Protein AF-A0A0B2VM43-F1 (afdb_monomer_lite)

Sequence (219 aa):
MRMKPLREIGAQQSLDEECAPQRSSELNKYLYVLKRLIDSGDGMSAIRIILASSDAQWLAQYQYILNWCYCQLRFICDPKDRRRLFNDIKEKYRQMFEQLLNVREEDKLQSYLHWSQICYQYAEFVDDESLAWCVEIITNAKQAISASSSNSSTLSKRKESTVETNSKHSEALPFETRKVDNHWKRYIESVDLIRGNVEKTENVRASFQNGGYSEKIVM

Secondary structure (DSSP, 8-state):
--------------S--SSHHHHHHHHHHHHHHHHHHHHH--GGGGGG-------HHHHHHHHHHHHHHHHHHHHTS-TTTHHHHHHHHHHHHHHHHHHTTTS-HHHHHHHHHHHHHHHHHTTTT--HHHHHHHHHHHHHHHHHHHHHHHHTTT-------------------THHHHHHHHHHHHHHHHHHHHHHHHHHHHHHHHHHHHS--------

Foldseek 3Di:
DDDDDDDDDDDPDDPDPDPPPVVVVVVVVVVVVVVVCVVVVQLLCLLVDDPPDLPLVVLVVSLVSLLVSLVCLVPPDDPVCSLVSLVSSVVVLVVNVVSCVPPDLLSCLVSLLSLLQSCLVPLVNDDPVSLVVLVVSLVSLVVVVVVVVVVVPPPDDDDDDDDDDDDDDDPPDCPVVVVVVVSVVVSVVSSVSSVVSSVSSVVVVVCCVVDDDDPPPPD

Structure (mmCIF, N/CA/C/O backbone):
data_AF-A0A0B2VM43-F1
#
_entry.id   AF-A0A0B2VM43-F1
#
loop_
_atom_site.group_PDB
_atom_site.id
_atom_site.type_symbol
_atom_site.label_atom_id
_atom_site.label_alt_id
_atom_site.label_comp_id
_atom_site.label_asym_id
_atom_site.label_entity_id
_atom_site.label_seq_id
_atom_site.pdbx_PDB_ins_code
_atom_site.Cartn_x
_atom_site.Cartn_y
_atom_site.Cartn_z
_atom_site.occupancy
_atom_site.B_iso_or_equiv
_atom_site.auth_seq_id
_atom_site.auth_comp_id
_atom_site.auth_asym_id
_atom_site.auth_atom_id
_atom_site.pdbx_PDB_model_num
ATOM 1 N N . MET A 1 1 ? 40.923 38.706 61.298 1.00 41.22 1 MET A N 1
ATOM 2 C CA . MET A 1 1 ? 40.054 37.632 60.765 1.00 41.22 1 MET A CA 1
ATOM 3 C C . MET A 1 1 ? 38.682 38.228 60.467 1.00 41.22 1 MET A C 1
ATOM 5 O O . MET A 1 1 ? 38.078 38.801 61.363 1.00 41.22 1 MET A O 1
ATOM 9 N N . ARG A 1 2 ? 38.272 38.216 59.192 1.00 30.80 2 ARG A N 1
ATOM 10 C CA . ARG A 1 2 ? 37.060 38.851 58.638 1.00 30.80 2 ARG A CA 1
ATOM 11 C C . ARG A 1 2 ? 35.852 37.895 58.685 1.00 30.80 2 ARG A C 1
ATOM 13 O O . ARG A 1 2 ? 35.998 36.746 58.307 1.00 30.80 2 ARG A O 1
ATOM 20 N N . MET A 1 3 ? 34.708 38.471 59.070 1.00 25.95 3 MET A N 1
ATOM 21 C CA . MET A 1 3 ? 33.309 38.301 58.609 1.00 25.95 3 MET A CA 1
ATOM 22 C C . MET A 1 3 ? 32.584 36.926 58.567 1.00 25.95 3 MET A C 1
ATOM 24 O O . MET A 1 3 ? 33.019 35.970 57.945 1.00 25.95 3 MET A O 1
ATOM 28 N N . LYS A 1 4 ? 31.384 36.939 59.182 1.00 35.19 4 LYS A N 1
ATOM 29 C CA . LYS A 1 4 ? 30.154 36.113 58.996 1.00 35.19 4 LYS A CA 1
ATOM 30 C C . LYS A 1 4 ? 29.470 36.401 57.617 1.00 35.19 4 LYS A C 1
ATOM 32 O O . LYS A 1 4 ? 29.940 37.344 56.983 1.00 35.19 4 LYS A O 1
ATOM 37 N N . PRO A 1 5 ? 28.265 35.875 57.233 1.00 48.06 5 PRO A N 1
ATOM 38 C CA . PRO A 1 5 ? 27.510 34.613 57.498 1.00 48.06 5 PRO A CA 1
ATOM 39 C C . PRO A 1 5 ? 26.797 33.979 56.242 1.00 48.06 5 PRO A C 1
ATOM 41 O O . PRO A 1 5 ? 26.830 34.543 55.159 1.00 48.06 5 PRO A O 1
ATOM 44 N N . LEU A 1 6 ? 26.096 32.841 56.453 1.00 41.72 6 LEU A N 1
ATOM 45 C CA . LEU A 1 6 ? 24.852 32.306 55.818 1.00 41.72 6 LEU A CA 1
ATOM 46 C C . LEU A 1 6 ? 24.553 32.544 54.318 1.00 41.72 6 LEU A C 1
ATOM 48 O O . LEU A 1 6 ? 24.230 33.666 53.948 1.00 41.72 6 LEU A O 1
ATOM 52 N N . ARG A 1 7 ? 24.474 31.442 53.544 1.00 33.22 7 ARG A N 1
ATOM 53 C CA . ARG A 1 7 ? 23.629 31.113 52.355 1.00 33.22 7 ARG A CA 1
ATOM 54 C C . ARG A 1 7 ? 24.065 29.700 51.878 1.00 33.22 7 ARG A C 1
ATOM 56 O O . ARG A 1 7 ? 25.200 29.339 52.145 1.00 33.22 7 ARG A O 1
ATOM 63 N N . GLU A 1 8 ? 23.302 28.791 51.273 1.00 33.81 8 GLU A N 1
ATOM 64 C CA . GLU A 1 8 ? 22.078 28.820 50.470 1.00 33.81 8 GLU A CA 1
ATOM 65 C C . GLU A 1 8 ? 21.531 27.367 50.371 1.00 33.81 8 GLU A C 1
ATOM 67 O O . GLU A 1 8 ? 22.298 26.423 50.223 1.00 33.81 8 GLU A O 1
ATOM 72 N N . ILE A 1 9 ? 20.207 27.221 50.497 1.00 33.88 9 ILE A N 1
ATOM 73 C CA . ILE A 1 9 ? 19.293 26.442 49.636 1.00 33.88 9 ILE A CA 1
ATOM 74 C C . ILE A 1 9 ? 19.735 25.025 49.210 1.00 33.88 9 ILE A C 1
ATOM 76 O O . ILE A 1 9 ? 20.553 24.835 48.316 1.00 33.88 9 ILE A O 1
ATOM 80 N N . GLY A 1 10 ? 19.061 24.020 49.779 1.00 30.66 10 GLY A N 1
ATOM 81 C CA . GLY A 1 10 ? 19.065 22.651 49.271 1.00 30.66 10 GLY A CA 1
ATOM 82 C C . GLY A 1 10 ? 18.451 22.581 47.873 1.00 30.66 10 GLY A C 1
ATOM 83 O O . GLY A 1 10 ? 17.287 22.925 47.675 1.00 30.66 10 GLY A O 1
ATOM 84 N N . ALA A 1 11 ? 19.247 22.128 46.909 1.00 32.84 11 ALA A N 1
ATOM 85 C CA . ALA A 1 11 ? 18.793 21.798 45.572 1.00 32.84 11 ALA A CA 1
ATOM 86 C C . ALA A 1 11 ? 18.140 20.407 45.589 1.00 32.84 11 ALA A C 1
ATOM 88 O O . ALA A 1 11 ? 18.821 19.384 45.621 1.00 32.84 11 ALA A O 1
ATOM 89 N N . GLN A 1 12 ? 16.809 20.370 45.551 1.00 36.84 12 GLN A N 1
ATOM 90 C CA . GLN A 1 12 ? 16.089 19.262 44.928 1.00 36.84 12 GLN A CA 1
ATOM 91 C C . GLN A 1 12 ? 16.316 19.385 43.419 1.00 36.84 12 GLN A C 1
ATOM 93 O O . GLN A 1 12 ? 15.642 20.162 42.749 1.00 36.84 12 GLN A O 1
ATOM 98 N N . GLN A 1 13 ? 17.316 18.673 42.898 1.00 33.41 13 GLN A N 1
ATOM 99 C CA . GLN A 1 13 ? 17.455 18.481 41.459 1.00 33.41 13 GLN A CA 1
ATOM 100 C C . GLN A 1 13 ? 16.493 17.379 41.015 1.00 33.41 13 GLN A C 1
ATOM 102 O O . GLN A 1 13 ? 16.527 16.247 41.497 1.00 33.41 13 GLN A O 1
ATOM 107 N N . SER A 1 14 ? 15.597 17.794 40.129 1.00 32.22 14 SER A N 1
ATOM 108 C CA . SER A 1 14 ? 14.611 17.018 39.398 1.00 32.22 14 SER A CA 1
ATOM 109 C C . SER A 1 14 ? 15.253 15.865 38.628 1.00 32.22 14 SER A C 1
ATOM 111 O O . SER A 1 14 ? 16.152 16.070 37.814 1.00 32.22 14 SER A O 1
ATOM 113 N N . LEU A 1 15 ? 14.732 14.663 38.849 1.00 36.72 15 LEU A N 1
ATOM 114 C CA . LEU A 1 15 ? 14.887 13.512 37.969 1.00 36.72 15 LEU A CA 1
ATOM 115 C C . LEU A 1 15 ? 14.017 13.735 36.725 1.00 36.72 15 LEU A C 1
ATOM 117 O O . LEU A 1 15 ? 12.890 13.273 36.725 1.00 36.72 15 LEU A O 1
ATOM 121 N N . ASP A 1 16 ? 14.492 14.477 35.722 1.00 37.62 16 ASP A N 1
ATOM 122 C CA . ASP A 1 16 ? 13.791 14.626 34.430 1.00 37.62 16 ASP A CA 1
ATOM 123 C C . ASP A 1 16 ? 14.737 15.134 33.318 1.00 37.62 16 ASP A C 1
ATOM 125 O O . ASP A 1 16 ? 14.436 16.100 32.621 1.00 37.62 16 ASP A O 1
ATOM 129 N N . GLU A 1 17 ? 15.920 14.531 33.127 1.00 40.44 17 GLU A N 1
ATOM 130 C CA . GLU A 1 17 ? 16.837 15.031 32.080 1.00 40.44 17 GLU A CA 1
ATOM 131 C C . GLU A 1 17 ? 17.706 13.983 31.360 1.00 40.44 17 GLU A C 1
ATOM 133 O O . GLU A 1 17 ? 18.815 14.286 30.934 1.00 40.44 17 GLU A O 1
ATOM 138 N N . GLU A 1 18 ? 17.209 12.758 31.142 1.00 36.53 18 GLU A N 1
ATOM 139 C CA . GLU A 1 18 ? 18.001 11.721 30.440 1.00 36.53 18 GLU A CA 1
ATOM 140 C C . GLU A 1 18 ? 17.374 11.131 29.158 1.00 36.53 18 GLU A C 1
ATOM 142 O O . GLU A 1 18 ? 17.954 10.243 28.544 1.00 36.53 18 GLU A O 1
ATOM 147 N N . CYS A 1 19 ? 16.235 11.645 28.668 1.00 37.28 19 CYS A N 1
ATOM 148 C CA . CYS A 1 19 ? 15.552 11.084 27.478 1.00 37.28 19 CYS A CA 1
ATOM 149 C C . CYS A 1 19 ? 15.678 11.938 26.187 1.00 37.28 19 CYS A C 1
ATOM 151 O O . CYS A 1 19 ? 15.317 11.506 25.092 1.00 37.28 19 CYS A O 1
ATOM 153 N N . ALA A 1 20 ? 16.204 13.164 26.277 1.00 38.25 20 ALA A N 1
ATOM 154 C CA . ALA A 1 20 ? 16.229 14.128 25.166 1.00 38.25 20 ALA A CA 1
ATOM 155 C C . ALA A 1 20 ? 17.434 14.057 24.184 1.00 38.25 20 ALA A C 1
ATOM 157 O O . ALA A 1 20 ? 17.222 14.299 22.989 1.00 38.25 20 ALA A O 1
ATOM 158 N N . PRO A 1 21 ? 18.683 13.729 24.589 1.00 36.28 21 PRO A N 1
ATOM 159 C CA . PRO A 1 21 ? 19.838 13.905 23.700 1.00 36.28 21 PRO A CA 1
ATOM 160 C C . PRO A 1 21 ? 19.891 12.909 22.527 1.00 36.28 21 PRO A C 1
ATOM 162 O O . PRO A 1 21 ? 20.330 13.260 21.430 1.00 36.28 21 PRO A O 1
ATOM 165 N N . GLN A 1 22 ? 19.405 11.677 22.715 1.00 46.28 22 GLN A N 1
ATOM 166 C CA . GLN A 1 22 ? 19.443 10.635 21.677 1.00 46.28 22 GLN A CA 1
ATOM 167 C C . GLN A 1 22 ? 18.423 10.861 20.554 1.00 46.28 22 GLN A C 1
ATOM 169 O O . GLN A 1 22 ? 18.763 10.671 19.386 1.00 46.28 22 GLN A O 1
ATOM 174 N N . ARG A 1 23 ? 17.214 11.353 20.867 1.00 46.03 23 ARG A N 1
ATOM 175 C CA . ARG A 1 23 ? 16.193 11.673 19.849 1.00 46.03 23 ARG A CA 1
ATOM 176 C C . ARG A 1 23 ? 16.662 12.751 18.872 1.00 46.03 23 ARG A C 1
ATOM 178 O O . ARG A 1 23 ? 16.450 12.611 17.673 1.00 46.03 23 ARG A O 1
ATOM 185 N N . SER A 1 24 ? 17.333 13.791 19.370 1.00 54.47 24 SER A N 1
ATOM 186 C CA . SER A 1 24 ? 17.865 14.882 18.538 1.00 54.47 24 SER A CA 1
ATOM 187 C C . SER A 1 24 ? 18.960 14.396 17.576 1.00 54.47 24 SER A C 1
ATOM 189 O O . SER A 1 24 ? 18.973 14.754 16.399 1.00 54.47 24 SER A O 1
ATOM 191 N N . SER A 1 25 ? 19.848 13.514 18.047 1.00 61.84 25 SER A N 1
ATOM 192 C CA . SER A 1 25 ? 20.924 12.931 17.234 1.00 61.84 25 SER A CA 1
ATOM 193 C C . SER A 1 25 ? 20.394 12.068 16.083 1.00 61.84 25 SER A C 1
ATOM 195 O O . SER A 1 25 ? 20.832 12.215 14.941 1.00 61.84 25 SER A O 1
ATOM 197 N N . GLU A 1 26 ? 19.410 11.211 16.356 1.00 57.50 26 GLU A N 1
ATOM 198 C CA . GLU A 1 26 ? 18.806 10.338 15.346 1.00 57.50 26 GLU A CA 1
ATOM 199 C C . GLU A 1 26 ? 18.000 11.134 14.310 1.00 57.50 26 GLU A C 1
ATOM 201 O O . GLU A 1 26 ? 18.194 10.953 13.107 1.00 57.50 26 GLU A O 1
ATOM 206 N N . LEU A 1 27 ? 17.193 12.109 14.749 1.00 58.00 27 LEU A N 1
ATOM 207 C CA . LEU A 1 27 ? 16.440 12.990 13.849 1.00 58.00 27 LEU A CA 1
ATOM 208 C C . LEU A 1 27 ? 17.360 13.728 12.858 1.00 58.00 27 LEU A C 1
ATOM 210 O O . LEU A 1 27 ? 17.052 13.829 11.671 1.00 58.00 27 LEU A O 1
ATOM 214 N N . ASN A 1 28 ? 18.524 14.188 13.327 1.00 65.12 28 ASN A N 1
ATOM 215 C CA . ASN A 1 28 ? 19.514 14.871 12.492 1.00 65.12 28 ASN A CA 1
ATOM 216 C C . ASN A 1 28 ? 20.142 13.949 11.433 1.00 65.12 28 ASN A C 1
ATOM 218 O O . ASN A 1 28 ? 20.387 14.392 10.308 1.00 65.12 28 ASN A O 1
ATOM 222 N N . LYS A 1 29 ? 20.355 12.663 11.745 1.00 64.06 29 LYS A N 1
ATOM 223 C CA . LYS A 1 29 ? 20.823 11.671 10.759 1.00 64.06 29 LYS A CA 1
ATOM 224 C C . LYS A 1 29 ? 19.779 11.447 9.666 1.00 64.06 29 LYS A C 1
ATOM 226 O O . LYS A 1 29 ? 20.126 11.415 8.485 1.00 64.06 29 LYS A O 1
ATOM 231 N N . TYR A 1 30 ? 18.505 11.355 10.040 1.00 66.81 30 TYR A N 1
ATOM 232 C CA . TYR A 1 30 ? 17.409 11.157 9.089 1.00 66.81 30 TYR A CA 1
ATOM 233 C C . TYR A 1 30 ? 17.203 12.365 8.173 1.00 66.81 30 TYR A C 1
ATOM 235 O O . TYR A 1 30 ? 17.086 12.205 6.957 1.00 66.81 30 TYR A O 1
ATOM 243 N N . LEU A 1 31 ? 17.249 13.579 8.729 1.00 65.69 31 LEU A N 1
ATOM 244 C CA . LEU A 1 31 ? 17.175 14.822 7.957 1.00 65.69 31 LEU A CA 1
ATOM 245 C C . LEU A 1 31 ? 18.348 14.969 6.978 1.00 65.69 31 LEU A C 1
ATOM 247 O O . LEU A 1 31 ? 18.161 15.456 5.864 1.00 65.69 31 LEU A O 1
ATOM 251 N N . TYR A 1 32 ? 19.543 14.507 7.352 1.00 67.88 32 TYR A N 1
ATOM 252 C CA . TYR A 1 32 ? 20.701 14.491 6.459 1.00 67.88 32 TYR A CA 1
ATOM 253 C C . TYR A 1 32 ? 20.512 13.539 5.268 1.00 67.88 32 TYR A C 1
ATOM 255 O O . TYR A 1 32 ? 20.795 13.912 4.127 1.00 67.88 32 TYR A O 1
ATOM 263 N N . VAL A 1 33 ? 19.998 12.328 5.510 1.00 66.62 33 VAL A N 1
ATOM 264 C CA . VAL A 1 33 ? 19.702 11.351 4.447 1.00 66.62 33 VAL A CA 1
ATOM 265 C C . VAL A 1 33 ? 18.611 11.876 3.511 1.00 66.62 33 VAL A C 1
ATOM 267 O O . VAL A 1 33 ? 18.777 11.831 2.293 1.00 66.62 33 VAL A O 1
ATOM 270 N N . LEU A 1 34 ? 17.537 12.437 4.071 1.00 66.06 34 LEU A N 1
ATOM 271 C CA . LEU A 1 34 ? 16.458 13.085 3.321 1.00 66.06 34 LEU A CA 1
ATOM 272 C C . LEU A 1 34 ? 16.974 14.215 2.431 1.00 66.06 34 LEU A C 1
ATOM 274 O O . LEU A 1 34 ? 16.679 14.245 1.239 1.00 66.06 34 LEU A O 1
ATOM 278 N N . LYS A 1 35 ? 17.794 15.110 2.991 1.00 69.69 35 LYS A N 1
ATOM 279 C CA . LYS A 1 35 ? 18.403 16.209 2.239 1.00 69.69 35 LYS A CA 1
ATOM 280 C C . LYS A 1 35 ? 19.242 15.688 1.073 1.00 69.69 35 LYS A C 1
ATOM 282 O O . LYS A 1 35 ? 19.083 16.165 -0.041 1.00 69.69 35 LYS A O 1
ATOM 287 N N . ARG A 1 36 ? 20.065 14.656 1.292 1.00 68.00 36 ARG A N 1
ATOM 288 C CA . ARG A 1 36 ? 20.869 14.050 0.217 1.00 68.00 36 ARG A CA 1
ATOM 289 C C . ARG A 1 36 ? 20.037 13.408 -0.893 1.00 68.00 36 ARG A C 1
ATOM 291 O O . ARG A 1 36 ? 20.478 13.450 -2.036 1.00 68.00 36 ARG A O 1
ATOM 298 N N . LEU A 1 37 ? 18.894 12.806 -0.568 1.00 68.06 37 LEU A N 1
ATOM 299 C CA . LEU A 1 37 ? 17.980 12.237 -1.565 1.00 68.06 37 LEU A CA 1
ATOM 300 C C . LEU A 1 37 ? 17.273 13.315 -2.387 1.00 68.06 37 LEU A C 1
ATOM 302 O O . LEU A 1 37 ? 17.085 13.157 -3.589 1.00 68.06 37 LEU A O 1
ATOM 306 N N . ILE A 1 38 ? 16.893 14.416 -1.739 1.00 66.44 38 ILE A N 1
ATOM 307 C CA . ILE A 1 38 ? 16.308 15.572 -2.421 1.00 66.44 38 ILE A CA 1
ATOM 308 C C . ILE A 1 38 ? 17.345 16.212 -3.346 1.00 66.44 38 ILE A C 1
ATOM 310 O O . ILE A 1 38 ? 17.055 16.451 -4.516 1.00 66.44 38 ILE A O 1
ATOM 314 N N . ASP A 1 39 ? 18.564 16.410 -2.848 1.00 68.88 39 ASP A N 1
ATOM 315 C CA . ASP A 1 39 ? 19.655 17.027 -3.603 1.00 68.88 39 ASP A CA 1
ATOM 316 C C . ASP A 1 39 ? 20.133 16.146 -4.774 1.00 68.88 39 ASP A C 1
ATOM 318 O O . ASP A 1 39 ? 20.622 16.672 -5.773 1.00 68.88 39 ASP A O 1
ATOM 322 N N . SER A 1 40 ? 20.002 14.814 -4.686 1.00 68.50 40 SER A N 1
ATOM 323 C CA . SER A 1 40 ? 20.398 13.910 -5.776 1.00 68.50 40 SER A CA 1
ATOM 324 C C . SER A 1 40 ? 19.376 13.831 -6.910 1.00 68.50 40 SER A C 1
ATOM 326 O O . SER A 1 40 ? 19.741 13.406 -8.005 1.00 68.50 40 SER A O 1
ATOM 328 N N . GLY A 1 41 ? 18.106 14.173 -6.662 1.00 64.00 41 GLY A N 1
ATOM 329 C CA . GLY A 1 41 ? 17.006 13.987 -7.618 1.00 64.00 41 GLY A CA 1
ATOM 330 C C . GLY A 1 41 ? 16.698 12.519 -7.958 1.00 64.00 41 GLY A C 1
ATOM 331 O O . GLY A 1 41 ? 15.786 12.249 -8.735 1.00 64.00 41 GLY A O 1
ATOM 332 N N . ASP A 1 42 ? 17.431 11.569 -7.371 1.00 69.19 42 ASP A N 1
ATOM 333 C CA . ASP A 1 42 ? 17.243 10.133 -7.549 1.00 69.19 42 ASP A CA 1
ATOM 334 C C . ASP A 1 42 ? 16.449 9.567 -6.371 1.00 69.19 42 ASP A C 1
ATOM 336 O O . ASP A 1 42 ? 17.006 9.090 -5.375 1.00 69.19 42 ASP A O 1
ATOM 340 N N . GLY A 1 43 ? 15.122 9.594 -6.506 1.00 64.81 43 GLY A N 1
ATOM 341 C CA . GLY A 1 43 ? 14.221 8.994 -5.526 1.00 64.81 43 GLY A CA 1
ATOM 342 C C . GLY A 1 43 ? 14.477 7.496 -5.321 1.00 64.81 43 GLY A C 1
ATOM 343 O O . GLY A 1 43 ? 14.197 6.975 -4.244 1.00 64.81 43 GLY A O 1
ATOM 344 N N . MET A 1 44 ? 15.068 6.790 -6.292 1.00 71.69 44 MET A N 1
ATOM 345 C CA . MET A 1 44 ? 15.276 5.339 -6.205 1.00 71.69 44 MET A CA 1
ATOM 346 C C . MET A 1 44 ? 16.348 4.952 -5.189 1.00 71.69 44 MET A C 1
ATOM 348 O O . MET A 1 44 ? 16.285 3.872 -4.596 1.00 71.69 44 MET A O 1
ATOM 352 N N . SER A 1 45 ? 17.290 5.853 -4.910 1.00 71.38 45 SER A N 1
ATOM 353 C CA . SER A 1 45 ? 18.271 5.676 -3.840 1.00 71.38 45 SER A CA 1
ATOM 354 C C . SER A 1 45 ? 17.624 5.523 -2.458 1.00 71.38 45 SER A C 1
ATOM 356 O O . SER A 1 45 ? 18.223 4.911 -1.571 1.00 71.38 45 SER A O 1
ATOM 358 N N . ALA A 1 46 ? 16.388 5.992 -2.261 1.00 68.50 46 ALA A N 1
ATOM 359 C CA . ALA A 1 46 ? 15.725 5.902 -0.965 1.00 68.50 46 ALA A CA 1
ATOM 360 C C . ALA A 1 46 ? 15.276 4.479 -0.588 1.00 68.50 46 ALA A C 1
ATOM 362 O O . ALA A 1 46 ? 15.191 4.152 0.596 1.00 68.50 46 ALA A O 1
ATOM 363 N N . ILE A 1 47 ? 15.102 3.592 -1.573 1.00 71.19 47 ILE A N 1
ATOM 364 C CA . ILE A 1 47 ? 14.885 2.155 -1.340 1.00 71.19 47 ILE A CA 1
ATOM 365 C C . ILE A 1 47 ? 16.086 1.534 -0.605 1.00 71.19 47 ILE A C 1
ATOM 367 O O . ILE A 1 47 ? 15.945 0.561 0.131 1.00 71.19 47 ILE A O 1
ATOM 371 N N . ARG A 1 48 ? 17.289 2.106 -0.731 1.00 73.75 48 ARG A N 1
ATOM 372 C CA . ARG A 1 48 ? 18.485 1.596 -0.040 1.00 73.75 48 ARG A CA 1
ATOM 373 C C . ARG A 1 48 ? 18.551 2.001 1.433 1.00 73.75 48 ARG A C 1
ATOM 375 O O . ARG A 1 48 ? 19.405 1.487 2.151 1.00 73.75 48 ARG A O 1
ATOM 382 N N . ILE A 1 49 ? 17.671 2.890 1.901 1.00 74.12 49 ILE A N 1
ATOM 383 C CA . ILE A 1 49 ? 17.617 3.274 3.315 1.00 74.12 49 ILE A CA 1
ATOM 384 C C . ILE A 1 49 ? 17.215 2.062 4.155 1.00 74.12 49 ILE A C 1
ATOM 386 O O . ILE A 1 49 ? 16.245 1.359 3.862 1.00 74.12 49 ILE A O 1
ATOM 390 N N . ILE A 1 50 ? 17.976 1.825 5.218 1.00 72.88 50 ILE A N 1
ATOM 391 C CA . ILE A 1 50 ? 17.686 0.796 6.213 1.00 72.88 50 ILE A CA 1
ATOM 392 C C . ILE A 1 50 ? 16.622 1.340 7.171 1.00 72.88 50 ILE A C 1
ATOM 394 O O . ILE A 1 50 ? 16.765 2.443 7.698 1.00 72.88 50 ILE A O 1
ATOM 398 N N . LEU A 1 51 ? 15.569 0.555 7.409 1.00 73.94 51 LEU A N 1
ATOM 399 C CA . LEU A 1 51 ? 14.577 0.810 8.454 1.00 73.94 51 LEU A CA 1
ATOM 400 C C . LEU A 1 51 ? 15.237 0.589 9.825 1.00 73.94 51 LEU A C 1
ATOM 402 O O . LEU A 1 51 ? 15.223 -0.510 10.368 1.00 73.94 51 LEU A O 1
ATOM 406 N N . ALA A 1 52 ? 15.887 1.631 10.344 1.00 69.69 52 ALA A N 1
ATOM 407 C CA . ALA A 1 52 ? 16.740 1.553 11.533 1.00 69.69 52 ALA A CA 1
ATOM 408 C C . ALA A 1 52 ? 16.003 1.789 12.864 1.00 69.69 52 ALA A C 1
ATOM 410 O O . ALA A 1 52 ? 16.579 1.574 13.926 1.00 69.69 52 ALA A O 1
ATOM 411 N N . SER A 1 53 ? 14.752 2.251 12.819 1.00 73.81 53 SER A N 1
ATOM 412 C CA . SER A 1 53 ? 13.988 2.652 14.000 1.00 73.81 53 SER A CA 1
ATOM 413 C C . SER A 1 53 ? 12.513 2.315 13.831 1.00 73.81 53 SER A C 1
ATOM 415 O O . SER A 1 53 ? 11.982 2.468 12.735 1.00 73.81 53 SER A O 1
ATOM 417 N N . SER A 1 54 ? 11.869 1.916 14.929 1.00 73.00 54 SER A N 1
ATOM 418 C CA . SER A 1 54 ? 10.418 1.727 15.052 1.00 73.00 54 SER A CA 1
ATOM 419 C C . SER A 1 54 ? 9.688 2.972 15.564 1.00 73.00 54 SER A C 1
ATOM 421 O O . SER A 1 54 ? 8.499 2.918 15.874 1.00 73.00 54 SER A O 1
ATOM 423 N N . ASP A 1 55 ? 10.390 4.103 15.675 1.00 80.06 55 ASP A N 1
ATOM 424 C CA . ASP A 1 55 ? 9.784 5.376 16.051 1.00 80.06 55 ASP A CA 1
ATOM 425 C C . ASP A 1 55 ? 8.678 5.773 15.057 1.00 80.06 55 ASP A C 1
ATOM 427 O O . ASP A 1 55 ? 8.886 5.814 13.844 1.00 80.06 55 ASP A O 1
ATOM 431 N N . ALA A 1 56 ? 7.489 6.084 15.576 1.00 72.56 56 ALA A N 1
ATOM 432 C CA . ALA A 1 56 ? 6.307 6.339 14.754 1.00 72.56 56 ALA A CA 1
ATOM 433 C C . ALA A 1 56 ? 6.470 7.559 13.832 1.00 72.56 56 ALA A C 1
ATOM 435 O O . ALA A 1 56 ? 5.970 7.556 12.705 1.00 72.56 56 ALA A O 1
ATOM 436 N N . GLN A 1 57 ? 7.188 8.596 14.281 1.00 73.62 57 GLN A N 1
ATOM 437 C CA . GLN A 1 57 ? 7.451 9.771 13.455 1.00 73.62 57 GLN A CA 1
ATOM 438 C C . GLN A 1 57 ? 8.411 9.413 12.320 1.00 73.62 57 GLN A C 1
ATOM 440 O O . GLN A 1 57 ? 8.175 9.815 11.179 1.00 73.62 57 GLN A O 1
ATOM 445 N N . TRP A 1 58 ? 9.450 8.624 12.601 1.00 76.00 58 TRP A N 1
ATOM 446 C CA . TRP A 1 58 ? 10.338 8.099 11.565 1.00 76.00 58 TRP A CA 1
ATOM 447 C C . TRP A 1 58 ? 9.593 7.233 10.544 1.00 76.00 58 TRP A C 1
ATOM 449 O O . TRP A 1 58 ? 9.734 7.471 9.345 1.00 76.00 58 TRP A O 1
ATOM 459 N N . LEU A 1 59 ? 8.762 6.288 10.988 1.00 78.19 59 LEU A N 1
ATOM 460 C CA . LEU A 1 59 ? 7.988 5.420 10.096 1.00 78.19 59 LEU A CA 1
ATOM 461 C C . LEU A 1 59 ? 7.065 6.216 9.170 1.00 78.19 59 LEU A C 1
ATOM 463 O O . LEU A 1 59 ? 7.032 5.961 7.966 1.00 78.19 59 LEU A O 1
ATOM 467 N N . ALA A 1 60 ? 6.392 7.241 9.699 1.00 77.31 60 ALA A N 1
ATOM 468 C CA . ALA A 1 60 ? 5.570 8.134 8.890 1.00 77.31 60 ALA A CA 1
ATOM 469 C C . ALA A 1 60 ? 6.402 8.880 7.830 1.00 77.31 60 ALA A C 1
ATOM 471 O O . ALA A 1 60 ? 6.014 8.931 6.663 1.00 77.31 60 ALA A O 1
ATOM 472 N N . GLN A 1 61 ? 7.564 9.432 8.203 1.00 77.88 61 GLN A N 1
ATOM 473 C CA . GLN A 1 61 ? 8.466 10.101 7.253 1.00 77.88 61 GLN A CA 1
ATOM 474 C C . GLN A 1 61 ? 8.983 9.129 6.189 1.00 77.88 61 GLN A C 1
ATOM 476 O O . GLN A 1 61 ? 8.985 9.450 5.001 1.00 77.88 61 GLN A O 1
ATOM 481 N N . TYR A 1 62 ? 9.371 7.924 6.599 1.00 81.19 62 TYR A N 1
ATOM 482 C CA . TYR A 1 62 ? 9.849 6.890 5.695 1.00 81.19 62 TYR A CA 1
ATOM 483 C C . TYR A 1 62 ? 8.774 6.469 4.690 1.00 81.19 62 TYR A C 1
ATOM 485 O O . TYR A 1 62 ? 9.052 6.339 3.499 1.00 81.19 62 TYR A O 1
ATOM 493 N N . GLN A 1 63 ? 7.524 6.360 5.131 1.00 82.00 63 GLN A N 1
ATOM 494 C CA . GLN A 1 63 ? 6.396 6.086 4.252 1.00 82.00 63 GLN A CA 1
ATOM 495 C C . GLN A 1 63 ? 6.201 7.182 3.188 1.00 82.00 63 GLN A C 1
ATOM 497 O O . GLN A 1 63 ? 5.993 6.860 2.019 1.00 82.00 63 GLN A O 1
ATOM 502 N N . TYR A 1 64 ? 6.329 8.469 3.542 1.00 79.75 64 TYR A N 1
ATOM 503 C CA . TYR A 1 64 ? 6.284 9.558 2.552 1.00 79.75 64 TYR A CA 1
ATOM 504 C C . TYR A 1 64 ? 7.406 9.456 1.517 1.00 79.75 64 TYR A C 1
ATOM 506 O O . TYR A 1 64 ? 7.168 9.690 0.330 1.00 79.75 64 TYR A O 1
ATOM 514 N N . ILE A 1 65 ? 8.609 9.070 1.947 1.00 79.62 65 ILE A N 1
ATOM 515 C CA . ILE A 1 65 ? 9.737 8.826 1.043 1.00 79.62 65 ILE A CA 1
ATOM 516 C C . ILE A 1 65 ? 9.400 7.686 0.078 1.00 79.62 65 ILE A C 1
ATOM 518 O O . ILE A 1 65 ? 9.541 7.860 -1.129 1.00 79.62 65 ILE A O 1
ATOM 522 N N . LEU A 1 66 ? 8.897 6.552 0.581 1.00 81.25 66 LEU A N 1
ATOM 523 C CA . LEU A 1 66 ? 8.506 5.415 -0.260 1.00 81.25 66 LEU A CA 1
ATOM 524 C C . LEU A 1 66 ? 7.415 5.790 -1.272 1.00 81.25 66 LEU A C 1
ATOM 526 O O . LEU A 1 66 ? 7.494 5.386 -2.432 1.00 81.25 66 LEU A O 1
ATOM 530 N N . ASN A 1 67 ? 6.433 6.601 -0.870 1.00 78.69 67 ASN A N 1
ATOM 531 C CA . ASN A 1 67 ? 5.405 7.116 -1.780 1.00 78.69 67 ASN A CA 1
ATOM 532 C C . ASN A 1 67 ? 6.004 8.002 -2.876 1.00 78.69 67 ASN A C 1
ATOM 534 O O . ASN A 1 67 ? 5.579 7.954 -4.031 1.00 78.69 67 ASN A O 1
ATOM 538 N N . TRP A 1 68 ? 7.010 8.805 -2.532 1.00 76.81 68 TRP A N 1
ATOM 539 C CA . TRP A 1 68 ? 7.710 9.611 -3.518 1.00 76.81 68 TRP A CA 1
ATOM 540 C C . TRP A 1 68 ? 8.504 8.738 -4.499 1.00 76.81 68 TRP A C 1
ATOM 542 O O . TRP A 1 68 ? 8.371 8.935 -5.708 1.00 76.81 68 TRP A O 1
ATOM 552 N N . CYS A 1 69 ? 9.235 7.721 -4.021 1.00 75.12 69 CYS A N 1
ATOM 553 C CA . CYS A 1 69 ? 9.904 6.728 -4.877 1.00 75.12 69 CYS A CA 1
ATOM 554 C C . CYS A 1 69 ? 8.919 6.063 -5.838 1.00 75.12 69 CYS A C 1
ATOM 556 O O . CYS A 1 69 ? 9.192 5.912 -7.029 1.00 75.12 69 CYS A O 1
ATOM 558 N N . TYR A 1 70 ? 7.749 5.702 -5.315 1.00 73.31 70 TYR A N 1
ATOM 559 C CA . TYR A 1 70 ? 6.673 5.101 -6.082 1.00 73.31 70 TYR A CA 1
ATOM 560 C C . TYR A 1 70 ? 6.218 6.003 -7.245 1.00 73.31 70 TYR A C 1
ATOM 562 O O . TYR A 1 70 ? 6.081 5.529 -8.375 1.00 73.31 70 TYR A O 1
ATOM 570 N N . CYS A 1 71 ? 6.049 7.310 -7.016 1.00 69.25 71 CYS A N 1
ATOM 571 C CA . CYS A 1 71 ? 5.702 8.244 -8.089 1.00 69.25 71 CYS A CA 1
ATOM 572 C C . CYS A 1 71 ? 6.785 8.285 -9.180 1.00 69.25 71 CYS A C 1
ATOM 574 O O . CYS A 1 71 ? 6.465 8.403 -10.360 1.00 69.25 71 CYS A O 1
ATOM 576 N N . GLN A 1 72 ? 8.062 8.147 -8.818 1.00 70.06 72 GLN A N 1
ATOM 577 C CA . GLN A 1 72 ? 9.162 8.126 -9.789 1.00 70.06 72 GLN A CA 1
ATOM 578 C C . GLN A 1 72 ? 9.173 6.831 -10.626 1.00 70.06 72 GLN A C 1
ATOM 580 O O . GLN A 1 72 ? 9.471 6.885 -11.821 1.00 70.06 72 GLN A O 1
ATOM 585 N N . LEU A 1 73 ? 8.760 5.687 -10.057 1.00 69.31 73 LEU A N 1
ATOM 586 C CA . LEU A 1 73 ? 8.701 4.404 -10.777 1.00 69.31 73 LEU A CA 1
ATOM 587 C C . LEU A 1 73 ? 7.850 4.447 -12.047 1.00 69.31 73 LEU A C 1
ATOM 589 O O . LEU A 1 73 ? 8.213 3.841 -13.059 1.00 69.31 73 LEU A O 1
ATOM 593 N N . ARG A 1 74 ? 6.712 5.147 -11.999 1.00 68.44 74 ARG A N 1
ATOM 594 C CA . ARG A 1 74 ? 5.740 5.128 -13.099 1.00 68.44 74 ARG A CA 1
ATOM 595 C C . ARG A 1 74 ? 6.195 5.961 -14.293 1.00 68.44 74 ARG A C 1
ATOM 597 O O . ARG A 1 74 ? 5.847 5.617 -15.426 1.00 68.44 74 ARG A O 1
ATOM 604 N N . PHE A 1 75 ? 6.932 7.039 -14.029 1.00 69.94 75 PHE A N 1
ATOM 605 C CA . PHE A 1 75 ? 7.245 8.073 -15.016 1.00 69.94 75 PHE A CA 1
ATOM 606 C C . PHE A 1 75 ? 8.710 8.091 -15.456 1.00 69.94 75 PHE A C 1
ATOM 608 O O . PHE A 1 75 ? 8.987 8.577 -16.548 1.00 69.94 75 PHE A O 1
ATOM 615 N N . ILE A 1 76 ? 9.635 7.571 -14.643 1.00 72.25 76 ILE A N 1
ATOM 616 C CA . ILE A 1 76 ? 11.079 7.723 -14.885 1.00 72.25 76 ILE A CA 1
ATOM 617 C C . ILE A 1 76 ? 11.774 6.380 -15.117 1.00 72.25 76 ILE A C 1
ATOM 619 O O . ILE A 1 76 ? 12.678 6.296 -15.944 1.00 72.25 76 ILE A O 1
ATOM 623 N N . CYS A 1 77 ? 11.369 5.317 -14.418 1.00 71.31 77 CYS A N 1
ATOM 624 C 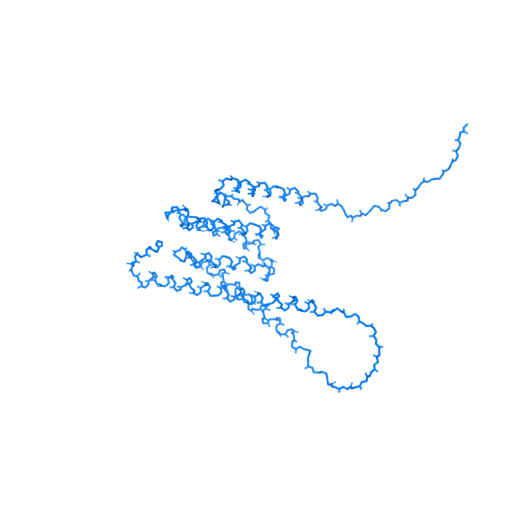CA . CYS A 1 77 ? 12.074 4.038 -14.494 1.00 71.31 77 CYS A CA 1
ATOM 625 C C . CYS A 1 77 ? 11.778 3.252 -15.783 1.00 71.31 77 CYS A C 1
ATOM 627 O O . CYS A 1 77 ? 10.640 3.216 -16.270 1.00 71.31 77 CYS A O 1
ATOM 629 N N . ASP A 1 78 ? 12.807 2.551 -16.280 1.00 77.12 78 ASP A N 1
ATOM 630 C CA . ASP A 1 78 ? 12.689 1.603 -17.392 1.00 77.12 78 ASP A CA 1
ATOM 631 C C . ASP A 1 78 ? 11.637 0.529 -17.040 1.00 77.12 78 ASP A C 1
ATOM 633 O O . ASP A 1 78 ? 11.692 -0.047 -15.944 1.00 77.12 78 ASP A O 1
ATOM 637 N N . PRO A 1 79 ? 10.678 0.232 -17.939 1.00 81.00 79 PRO A N 1
ATOM 638 C CA . PRO A 1 79 ? 9.712 -0.850 -17.763 1.00 81.00 79 PRO A CA 1
ATOM 639 C C . PRO A 1 79 ? 10.303 -2.175 -17.262 1.00 81.00 79 PRO A C 1
ATOM 641 O O . PRO A 1 79 ? 9.652 -2.867 -16.477 1.00 81.00 79 PRO A O 1
ATOM 644 N N . LYS A 1 80 ? 11.532 -2.515 -17.669 1.00 82.19 80 LYS A N 1
ATOM 645 C CA . LYS A 1 80 ? 12.217 -3.763 -17.292 1.00 82.19 80 LYS A CA 1
ATOM 646 C C . LYS A 1 80 ? 12.571 -3.830 -15.807 1.00 82.19 80 LYS A C 1
ATOM 648 O O . LYS A 1 80 ? 12.580 -4.916 -15.232 1.00 82.19 80 LYS A O 1
ATOM 653 N N . ASP A 1 81 ? 12.830 -2.687 -15.177 1.00 82.62 81 ASP A N 1
ATOM 654 C CA . ASP A 1 81 ? 13.201 -2.611 -13.763 1.00 82.62 81 ASP A CA 1
ATOM 655 C C . ASP A 1 81 ? 11.989 -2.559 -12.825 1.00 82.62 81 ASP A C 1
ATOM 657 O O . ASP A 1 81 ? 12.123 -2.842 -11.633 1.00 82.62 81 ASP A O 1
ATOM 661 N N 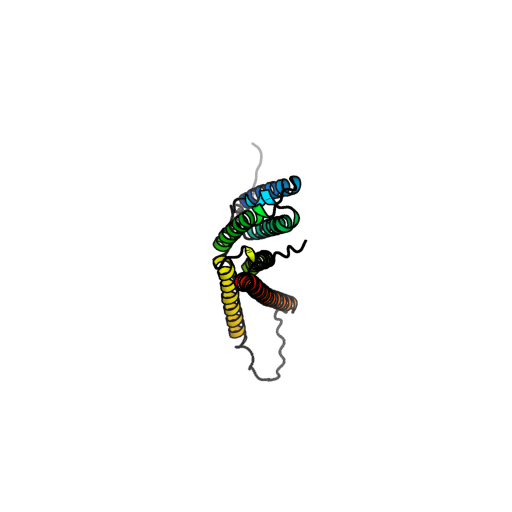. ARG A 1 82 ? 10.792 -2.237 -13.336 1.00 84.81 82 ARG A N 1
ATOM 662 C CA . ARG A 1 82 ? 9.599 -1.983 -12.507 1.00 84.81 82 ARG A CA 1
ATOM 663 C C . ARG A 1 82 ? 9.253 -3.138 -11.574 1.00 84.81 82 ARG A C 1
ATOM 665 O O . ARG A 1 82 ? 8.977 -2.895 -10.407 1.00 84.81 82 ARG A O 1
ATOM 672 N N . ARG A 1 83 ? 9.335 -4.386 -12.048 1.00 88.06 83 ARG A N 1
ATOM 673 C CA . ARG A 1 83 ? 9.072 -5.574 -11.215 1.00 88.06 83 ARG A CA 1
ATOM 674 C C . ARG A 1 83 ? 10.070 -5.695 -10.063 1.00 88.06 83 ARG A C 1
ATOM 676 O O . ARG A 1 83 ? 9.669 -5.940 -8.931 1.00 88.06 83 ARG A O 1
ATOM 683 N N . ARG A 1 84 ? 11.366 -5.525 -10.348 1.00 88.19 84 ARG A N 1
ATOM 684 C CA . ARG A 1 84 ? 12.425 -5.580 -9.329 1.00 88.19 84 ARG A CA 1
ATOM 685 C C . ARG A 1 84 ? 12.192 -4.508 -8.272 1.00 88.19 84 ARG A C 1
ATOM 687 O O . ARG A 1 84 ? 12.187 -4.807 -7.088 1.00 88.19 84 ARG A O 1
ATOM 694 N N . LEU A 1 85 ? 11.928 -3.284 -8.712 1.00 84.38 85 LEU A N 1
ATOM 695 C CA . LEU A 1 85 ? 11.744 -2.154 -7.813 1.00 84.38 85 LEU A CA 1
ATOM 696 C C . LEU A 1 85 ? 10.431 -2.235 -7.022 1.00 84.38 85 LEU A C 1
ATOM 698 O O . LEU A 1 85 ? 10.406 -1.851 -5.857 1.00 84.38 85 LEU A O 1
ATOM 702 N N . PHE A 1 86 ? 9.359 -2.778 -7.609 1.00 88.81 86 PHE A N 1
ATOM 703 C CA . PHE A 1 86 ? 8.132 -3.109 -6.881 1.00 88.81 86 PHE A CA 1
ATOM 704 C C . PHE A 1 86 ? 8.427 -4.083 -5.734 1.00 88.81 86 PHE A C 1
ATOM 706 O O . PHE A 1 86 ? 8.014 -3.836 -4.604 1.00 88.81 86 PHE A O 1
ATOM 713 N N . ASN A 1 87 ? 9.200 -5.142 -5.998 1.00 90.81 87 ASN A N 1
ATOM 714 C CA . ASN A 1 87 ? 9.609 -6.096 -4.966 1.00 90.81 87 ASN A CA 1
ATOM 715 C C . ASN A 1 87 ? 10.491 -5.447 -3.891 1.00 90.81 87 ASN A C 1
ATOM 717 O O . ASN A 1 87 ? 10.307 -5.727 -2.708 1.00 90.81 87 ASN A O 1
ATOM 721 N N . ASP A 1 88 ? 11.400 -4.550 -4.275 1.00 88.44 88 ASP A N 1
ATOM 722 C CA . ASP A 1 88 ? 12.230 -3.834 -3.306 1.00 88.44 88 ASP A CA 1
ATOM 723 C C . ASP A 1 88 ? 11.375 -2.933 -2.391 1.00 88.44 88 ASP A C 1
ATOM 725 O O . ASP A 1 88 ? 11.610 -2.873 -1.186 1.00 88.44 88 ASP A O 1
ATOM 729 N N . ILE A 1 89 ? 10.347 -2.263 -2.928 1.00 88.38 89 ILE A N 1
ATOM 730 C CA . ILE A 1 89 ? 9.394 -1.472 -2.127 1.00 88.38 89 ILE A CA 1
ATOM 731 C C . ILE A 1 89 ? 8.545 -2.380 -1.239 1.00 88.38 89 ILE A C 1
ATOM 733 O O . ILE A 1 89 ? 8.343 -2.067 -0.064 1.00 88.38 89 ILE A O 1
ATOM 737 N N . LYS A 1 90 ? 8.071 -3.508 -1.775 1.00 92.56 90 LYS A N 1
ATOM 738 C CA . LYS A 1 90 ? 7.320 -4.507 -1.012 1.00 92.56 90 LYS A CA 1
ATOM 739 C C . LYS A 1 90 ? 8.097 -4.952 0.224 1.00 92.56 90 LYS A C 1
ATOM 741 O O . LYS A 1 90 ? 7.530 -5.001 1.311 1.00 92.56 90 LYS A O 1
ATOM 746 N N . GLU A 1 91 ? 9.392 -5.218 0.075 1.00 92.50 91 GLU A N 1
ATOM 747 C CA . GLU A 1 91 ? 10.273 -5.582 1.188 1.00 92.50 91 GLU A CA 1
ATOM 748 C C . GLU A 1 91 ? 10.293 -4.504 2.282 1.00 92.50 91 GLU A C 1
ATOM 750 O O . GLU A 1 91 ? 10.223 -4.810 3.472 1.00 92.50 91 GLU A O 1
ATOM 755 N N . LYS A 1 92 ? 10.316 -3.224 1.894 1.00 90.44 92 LYS A N 1
ATOM 756 C CA . LYS A 1 92 ? 10.258 -2.106 2.848 1.00 90.44 92 LYS A CA 1
ATOM 757 C C . LYS A 1 92 ? 8.925 -2.008 3.565 1.00 90.44 92 LYS A C 1
ATOM 759 O O . LYS A 1 92 ? 8.906 -1.748 4.766 1.00 90.44 92 LYS A O 1
ATOM 764 N N . TYR A 1 93 ? 7.827 -2.247 2.856 1.00 91.81 93 TYR A N 1
ATOM 765 C CA . TYR A 1 93 ? 6.510 -2.316 3.479 1.00 91.81 93 TYR A CA 1
ATOM 766 C C . TYR A 1 93 ? 6.386 -3.516 4.419 1.00 91.81 93 TYR A C 1
ATOM 768 O O . TYR A 1 93 ? 5.863 -3.336 5.513 1.00 91.81 93 TYR A O 1
ATOM 776 N N . ARG A 1 94 ? 6.945 -4.687 4.077 1.00 93.75 94 ARG A N 1
ATOM 777 C CA . ARG A 1 94 ? 6.984 -5.847 4.984 1.00 93.75 94 ARG A CA 1
ATOM 778 C C . ARG A 1 94 ? 7.684 -5.501 6.299 1.00 93.75 94 ARG A C 1
ATOM 780 O O . ARG A 1 94 ? 7.088 -5.638 7.361 1.00 93.75 94 ARG A O 1
ATOM 787 N N . GLN A 1 95 ? 8.901 -4.963 6.216 1.00 91.31 95 GLN A N 1
ATOM 788 C CA . GLN A 1 95 ? 9.683 -4.535 7.384 1.00 91.31 95 GLN A CA 1
ATOM 789 C C . GLN A 1 95 ? 8.949 -3.473 8.214 1.00 91.31 95 GLN A C 1
ATOM 791 O O . GLN A 1 95 ? 8.971 -3.502 9.442 1.00 91.31 95 GLN A O 1
ATOM 796 N N . MET A 1 96 ? 8.276 -2.528 7.555 1.00 90.19 96 MET A N 1
ATOM 797 C CA . MET A 1 96 ? 7.466 -1.525 8.240 1.00 90.19 96 MET A CA 1
ATOM 798 C C . MET A 1 96 ? 6.251 -2.156 8.937 1.00 90.19 96 MET A C 1
ATOM 800 O O . MET A 1 96 ? 5.972 -1.818 10.083 1.00 90.19 96 MET A O 1
ATOM 804 N N . PHE A 1 97 ? 5.548 -3.092 8.298 1.00 92.12 97 PHE A N 1
ATOM 805 C CA . PHE A 1 97 ? 4.404 -3.783 8.898 1.00 92.12 97 PHE A CA 1
ATOM 806 C C . PHE A 1 97 ? 4.799 -4.633 10.106 1.00 92.12 97 PHE A C 1
ATOM 808 O O . PHE A 1 97 ? 4.079 -4.615 11.104 1.00 92.12 97 PHE A O 1
ATOM 815 N N . GLU A 1 98 ? 5.967 -5.276 10.073 1.00 91.06 98 GLU A N 1
ATOM 816 C CA . GLU A 1 98 ? 6.540 -5.973 11.232 1.00 91.06 98 GLU A CA 1
ATOM 817 C C . GLU A 1 98 ? 6.740 -5.026 12.427 1.00 91.06 98 GLU A C 1
ATOM 819 O O . GLU A 1 98 ? 6.393 -5.359 13.561 1.00 91.06 98 GLU A O 1
ATOM 824 N N . GLN A 1 99 ? 7.229 -3.808 12.184 1.00 87.44 99 GLN A N 1
ATOM 825 C CA . GLN A 1 99 ? 7.393 -2.801 13.240 1.00 87.44 99 GLN A CA 1
ATOM 826 C C . GLN A 1 99 ? 6.055 -2.245 13.751 1.00 87.44 99 GLN A C 1
ATOM 828 O O . GLN A 1 99 ? 5.967 -1.795 14.895 1.00 87.44 99 GLN A O 1
ATOM 833 N N . LEU A 1 100 ? 5.002 -2.313 12.934 1.00 87.19 100 LEU A N 1
ATOM 834 C CA . LEU A 1 100 ? 3.655 -1.845 13.262 1.00 87.19 100 LEU A CA 1
ATOM 835 C C . LEU A 1 100 ? 2.763 -2.927 13.900 1.00 87.19 100 LEU A C 1
ATOM 837 O O . LEU A 1 100 ? 1.606 -2.639 14.208 1.00 87.19 100 LEU A O 1
ATOM 841 N N . LEU A 1 101 ? 3.261 -4.147 14.142 1.00 86.62 101 LEU A N 1
ATOM 842 C CA . LEU A 1 101 ? 2.459 -5.245 14.711 1.00 86.62 101 LEU A CA 1
ATOM 843 C C . LEU A 1 101 ? 1.758 -4.852 16.020 1.00 86.62 101 LEU A C 1
ATOM 845 O O . LEU A 1 101 ? 0.564 -5.096 16.176 1.00 86.62 101 LEU A O 1
ATOM 849 N N . ASN A 1 102 ? 2.478 -4.175 16.918 1.00 82.81 102 ASN A N 1
ATOM 850 C CA . ASN A 1 102 ? 1.970 -3.755 18.231 1.00 82.81 102 ASN A CA 1
ATOM 851 C C . ASN A 1 102 ? 1.342 -2.350 18.231 1.00 82.81 102 ASN A C 1
ATOM 853 O O . ASN A 1 102 ? 0.975 -1.831 19.286 1.00 82.81 102 ASN A O 1
ATOM 857 N N . VAL A 1 103 ? 1.243 -1.712 17.065 1.00 84.69 103 VAL A N 1
ATOM 858 C CA . VAL A 1 103 ? 0.617 -0.397 16.911 1.00 84.69 103 VAL A CA 1
ATOM 859 C C . VAL A 1 103 ? -0.890 -0.581 16.718 1.00 84.69 103 VAL A C 1
ATOM 861 O O . VAL A 1 103 ? -1.330 -1.529 16.059 1.00 84.69 103 VAL A O 1
ATOM 864 N N . ARG A 1 104 ? -1.691 0.322 17.306 1.00 84.12 104 ARG A N 1
ATOM 865 C CA . ARG A 1 104 ? -3.158 0.286 17.192 1.00 84.12 104 ARG A CA 1
ATOM 866 C C . ARG A 1 104 ? -3.569 0.318 15.721 1.00 84.12 104 ARG A C 1
ATOM 868 O O . ARG A 1 104 ? -2.956 1.019 14.918 1.00 84.12 104 ARG A O 1
ATOM 875 N N . GLU A 1 105 ? -4.647 -0.389 15.390 1.00 85.50 105 GLU A N 1
ATOM 876 C CA . GLU A 1 105 ? -5.161 -0.487 14.016 1.00 85.50 105 GLU A CA 1
ATOM 877 C C . GLU A 1 105 ? -5.395 0.887 13.371 1.00 85.50 105 GLU A C 1
ATOM 879 O O . GLU A 1 105 ? -5.061 1.089 12.208 1.00 85.50 105 GLU A O 1
ATOM 884 N N . GLU A 1 106 ? -5.903 1.851 14.142 1.00 84.19 106 GLU A N 1
ATOM 885 C CA . GLU A 1 106 ? -6.108 3.251 13.739 1.00 84.19 106 GLU A CA 1
ATOM 886 C C . GLU A 1 106 ? -4.829 3.935 13.256 1.00 84.19 106 GLU A C 1
ATOM 888 O O . GLU A 1 106 ? -4.832 4.599 12.219 1.00 84.19 106 GLU A O 1
ATOM 893 N N . ASP A 1 107 ? -3.733 3.728 13.981 1.00 82.69 107 ASP A N 1
ATOM 894 C CA . ASP A 1 107 ? -2.481 4.444 13.762 1.00 82.69 107 ASP A CA 1
ATOM 895 C C . ASP A 1 107 ? -1.692 3.849 12.582 1.00 82.69 107 ASP A C 1
ATOM 897 O O . ASP A 1 107 ? -1.022 4.582 11.853 1.00 82.69 107 ASP A O 1
ATOM 901 N N . LYS A 1 108 ? -1.802 2.533 12.339 1.00 88.31 108 LYS A N 1
ATOM 902 C CA . LYS A 1 108 ? -1.136 1.870 11.201 1.00 88.31 108 LYS A CA 1
ATOM 903 C C . LYS A 1 108 ? -1.961 1.855 9.913 1.00 88.31 108 LYS A C 1
ATOM 905 O O . LYS A 1 108 ? -1.398 1.601 8.849 1.00 88.31 108 LYS A O 1
ATOM 910 N N . LEU A 1 109 ? -3.260 2.171 9.959 1.00 90.19 109 LEU A N 1
ATOM 911 C CA . LEU A 1 109 ? -4.157 2.092 8.795 1.00 90.19 109 LEU A CA 1
ATOM 912 C C . LEU A 1 109 ? -3.659 2.903 7.591 1.00 90.19 109 LEU A C 1
ATOM 914 O O . LEU A 1 109 ? -3.787 2.465 6.449 1.00 90.19 109 LEU A O 1
ATOM 918 N N . GLN A 1 110 ? -3.053 4.066 7.838 1.00 88.31 110 GLN A N 1
ATOM 919 C CA . GLN A 1 110 ? -2.481 4.888 6.772 1.00 88.31 110 GLN A CA 1
ATOM 920 C C . GLN A 1 110 ? -1.374 4.153 6.010 1.00 88.31 110 GLN A C 1
ATOM 922 O O . GLN A 1 110 ? -1.322 4.250 4.786 1.00 88.31 110 GLN A O 1
ATOM 927 N N . SER A 1 111 ? -0.516 3.382 6.680 1.00 90.69 111 SER A N 1
ATOM 928 C CA . SER A 1 111 ? 0.525 2.574 6.030 1.00 90.69 111 SER A CA 1
ATOM 929 C C . SER A 1 111 ? -0.062 1.532 5.086 1.00 90.69 111 SER A C 1
ATOM 931 O O . SER A 1 111 ? 0.372 1.420 3.938 1.00 90.69 111 SER A O 1
ATOM 933 N N . TYR A 1 112 ? -1.124 0.852 5.510 1.00 94.12 112 TYR A N 1
ATOM 934 C CA . TYR A 1 112 ? -1.817 -0.110 4.658 1.00 94.12 112 TYR A CA 1
ATOM 935 C C . TYR A 1 112 ? -2.607 0.546 3.519 1.00 94.12 112 TYR A C 1
ATOM 937 O O . TYR A 1 112 ? -2.658 -0.002 2.419 1.00 94.12 112 TYR A O 1
ATOM 945 N N . LEU A 1 113 ? -3.183 1.735 3.734 1.00 93.75 113 LEU A N 1
ATOM 946 C CA . LEU A 1 113 ? -3.838 2.499 2.670 1.00 93.75 113 LEU A CA 1
ATOM 947 C C . LEU A 1 113 ? -2.875 2.795 1.525 1.00 93.75 113 LEU A C 1
ATOM 949 O O . LEU A 1 113 ? -3.202 2.521 0.371 1.00 93.75 113 LEU A O 1
ATOM 953 N N . HIS A 1 114 ? -1.679 3.277 1.836 1.00 91.50 114 HIS A N 1
ATOM 954 C CA . HIS A 1 114 ? -0.690 3.579 0.806 1.00 91.50 114 HIS A CA 1
ATOM 955 C C . HIS A 1 114 ? -0.205 2.315 0.102 1.00 91.50 114 HIS A C 1
ATOM 957 O O . HIS A 1 114 ? -0.168 2.280 -1.126 1.00 91.50 114 HIS A O 1
ATOM 963 N N . TRP A 1 115 ? 0.060 1.241 0.848 1.00 94.56 115 TRP A N 1
ATOM 964 C CA . TRP A 1 115 ? 0.395 -0.043 0.238 1.00 94.56 115 TRP A CA 1
ATOM 965 C C . TRP A 1 115 ? -0.699 -0.545 -0.717 1.00 94.56 115 TRP A C 1
ATOM 967 O O . TRP A 1 115 ? -0.401 -0.958 -1.837 1.00 94.56 115 TRP A O 1
ATOM 977 N N . SER A 1 116 ? -1.974 -0.437 -0.328 1.00 95.94 116 SER A N 1
ATOM 978 C CA . SER A 1 116 ? -3.099 -0.843 -1.182 1.00 95.94 116 SER A CA 1
ATOM 979 C C . SER A 1 116 ? -3.194 -0.016 -2.471 1.00 95.94 116 SER A C 1
ATOM 981 O O . SER A 1 116 ? -3.540 -0.552 -3.522 1.00 95.94 116 SER A O 1
ATOM 983 N N . GLN A 1 117 ? -2.845 1.276 -2.424 1.00 93.25 117 GLN A N 1
ATOM 984 C CA . GLN A 1 117 ? -2.792 2.136 -3.611 1.00 93.25 117 GLN A CA 1
ATOM 985 C C . GLN A 1 117 ? -1.674 1.696 -4.559 1.00 93.25 117 GLN A C 1
ATOM 987 O O . GLN A 1 117 ? -1.918 1.559 -5.759 1.00 93.25 117 GLN A O 1
ATOM 992 N N . ILE A 1 118 ? -0.489 1.402 -4.013 1.00 91.81 118 ILE A N 1
ATOM 993 C CA . ILE A 1 118 ? 0.649 0.867 -4.773 1.00 91.81 118 ILE A CA 1
ATOM 994 C C . ILE A 1 118 ? 0.264 -0.459 -5.438 1.00 91.81 118 ILE A C 1
ATOM 996 O O . ILE A 1 118 ? 0.539 -0.647 -6.624 1.00 91.81 118 ILE A O 1
ATOM 1000 N N . CYS A 1 119 ? -0.417 -1.346 -4.703 1.00 94.31 119 CYS A N 1
ATOM 1001 C CA . CYS A 1 119 ? -0.920 -2.612 -5.234 1.00 94.31 119 CYS A CA 1
ATOM 1002 C C . CYS A 1 119 ? -1.873 -2.389 -6.411 1.00 94.31 119 CYS A C 1
ATOM 1004 O O . CYS A 1 119 ? -1.697 -2.991 -7.465 1.00 94.31 119 CYS A O 1
ATOM 1006 N N . TYR A 1 120 ? -2.841 -1.484 -6.274 1.00 93.94 120 TYR A N 1
ATOM 1007 C CA . TYR A 1 120 ? -3.766 -1.185 -7.364 1.00 93.94 120 TYR A CA 1
ATOM 1008 C C . TYR A 1 120 ? -3.049 -0.640 -8.603 1.00 93.94 120 TYR A C 1
ATOM 1010 O O . TYR A 1 120 ? -3.332 -1.059 -9.725 1.00 93.94 120 TYR A O 1
ATOM 1018 N N . GLN A 1 121 ? -2.104 0.275 -8.416 1.00 89.75 121 GLN A N 1
ATOM 1019 C CA . GLN A 1 121 ? -1.426 0.920 -9.536 1.00 89.75 121 GLN A CA 1
ATOM 1020 C C . GLN A 1 121 ? -0.416 0.014 -10.259 1.00 89.75 121 GLN A C 1
ATOM 1022 O O . GLN A 1 121 ? -0.101 0.296 -11.413 1.00 89.75 121 GLN A O 1
ATOM 1027 N N . TYR A 1 122 ? 0.074 -1.041 -9.601 1.00 90.00 122 TYR A N 1
ATOM 1028 C CA . TYR A 1 122 ? 0.976 -2.055 -10.165 1.00 90.00 122 TYR A CA 1
ATOM 1029 C C . TYR A 1 122 ? 0.390 -3.465 -10.054 1.00 90.00 122 TYR A C 1
ATOM 1031 O O . TYR A 1 122 ? 1.093 -4.426 -9.731 1.00 90.00 122 TYR A O 1
ATOM 1039 N N . ALA A 1 123 ? -0.913 -3.594 -10.298 1.00 92.62 123 ALA A N 1
ATOM 1040 C CA . ALA A 1 123 ? -1.652 -4.840 -10.125 1.00 92.62 123 ALA A CA 1
ATOM 1041 C C . ALA A 1 123 ? -1.04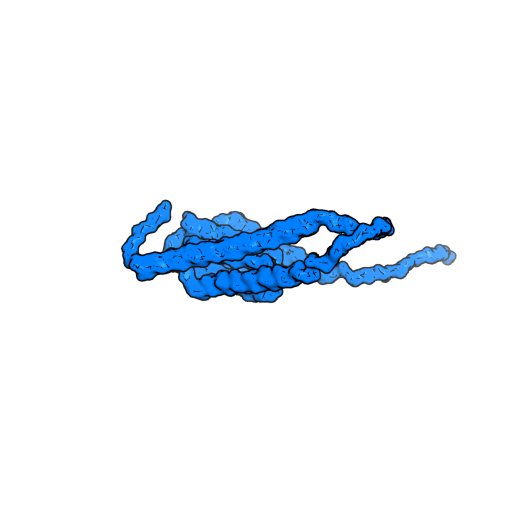2 -6.029 -10.897 1.00 92.62 123 ALA A C 1
ATOM 1043 O O . ALA A 1 123 ? -1.187 -7.173 -10.470 1.00 92.62 123 ALA A O 1
ATOM 1044 N N . GLU A 1 124 ? -0.310 -5.777 -11.986 1.00 89.44 124 GLU A N 1
ATOM 1045 C CA . GLU A 1 124 ? 0.426 -6.784 -12.761 1.00 89.44 124 GLU A CA 1
ATOM 1046 C C . GLU A 1 124 ? 1.606 -7.442 -12.013 1.00 89.44 124 GLU A C 1
ATOM 1048 O O . GLU A 1 124 ? 2.100 -8.500 -12.424 1.00 89.44 124 GLU A O 1
ATOM 1053 N N . PHE A 1 125 ? 2.090 -6.822 -10.934 1.00 91.38 125 PHE A N 1
ATOM 1054 C CA . PHE A 1 125 ? 3.189 -7.323 -10.100 1.00 91.38 125 PHE A CA 1
ATOM 1055 C C . PHE A 1 125 ? 2.727 -7.814 -8.727 1.00 91.38 125 PHE A C 1
ATOM 1057 O O . PHE A 1 125 ? 3.512 -8.447 -8.023 1.00 91.38 125 PHE A O 1
ATOM 1064 N N . VAL A 1 126 ? 1.473 -7.549 -8.358 1.00 94.38 126 VAL A N 1
ATOM 1065 C CA . VAL A 1 126 ? 0.914 -7.910 -7.054 1.00 94.38 126 VAL A CA 1
ATOM 1066 C C . VAL A 1 126 ? 0.772 -9.423 -6.911 1.00 94.38 126 VAL A C 1
ATOM 1068 O O . VAL A 1 126 ? 0.209 -10.106 -7.773 1.00 94.38 126 VAL A O 1
ATOM 1071 N N . ASP A 1 127 ? 1.234 -9.926 -5.771 1.00 94.38 127 ASP A N 1
ATOM 1072 C CA . ASP A 1 127 ? 1.049 -11.303 -5.334 1.00 94.38 127 ASP A CA 1
ATOM 1073 C C . ASP A 1 127 ? 0.039 -11.423 -4.186 1.00 94.38 127 ASP A C 1
ATOM 1075 O O . ASP A 1 127 ? -0.463 -10.434 -3.646 1.00 94.38 127 ASP A O 1
ATOM 1079 N N . ASP A 1 128 ? -0.276 -12.664 -3.825 1.00 95.75 128 ASP A N 1
ATOM 1080 C CA . ASP A 1 128 ? -1.317 -12.954 -2.841 1.00 95.75 128 ASP A CA 1
ATOM 1081 C C . ASP A 1 128 ? -0.917 -12.514 -1.425 1.00 95.75 128 ASP A C 1
ATOM 1083 O O . ASP A 1 128 ? -1.777 -12.084 -0.663 1.00 95.75 128 ASP A O 1
ATOM 1087 N N . GLU A 1 129 ? 0.381 -12.524 -1.092 1.00 96.62 129 GLU A N 1
ATOM 1088 C CA . GLU A 1 129 ? 0.895 -11.992 0.183 1.00 96.62 129 GLU A CA 1
ATOM 1089 C C . GLU A 1 129 ? 0.547 -10.500 0.328 1.00 96.62 129 GLU A C 1
ATOM 1091 O O . GLU A 1 129 ? 0.039 -10.067 1.362 1.00 96.62 129 GLU A O 1
ATOM 1096 N N . SER A 1 130 ? 0.751 -9.720 -0.737 1.00 95.88 130 SER A N 1
ATOM 1097 C CA . SER A 1 130 ? 0.481 -8.278 -0.739 1.00 95.88 130 SER A CA 1
ATOM 1098 C C . SER A 1 130 ? -0.997 -7.954 -0.498 1.00 95.88 130 SER A C 1
ATOM 1100 O O . SER A 1 130 ? -1.313 -6.982 0.197 1.00 95.88 130 SER A O 1
ATOM 1102 N N . LEU A 1 131 ? -1.902 -8.764 -1.063 1.00 96.75 131 LEU A N 1
ATOM 1103 C CA . LEU A 1 131 ? -3.344 -8.631 -0.844 1.00 96.75 131 LEU A CA 1
ATOM 1104 C C . LEU A 1 131 ? -3.763 -9.128 0.539 1.00 96.75 131 LEU A C 1
ATOM 1106 O O . LEU A 1 131 ? -4.607 -8.491 1.169 1.00 96.75 131 LEU A O 1
ATOM 1110 N N . ALA A 1 132 ? -3.155 -10.208 1.035 1.00 97.50 132 ALA A N 1
ATOM 1111 C CA . ALA A 1 132 ? -3.442 -10.746 2.361 1.00 97.50 132 ALA A CA 1
ATOM 1112 C C . ALA A 1 132 ? -3.229 -9.689 3.454 1.00 97.50 132 ALA A C 1
ATOM 1114 O O . ALA A 1 132 ? -4.115 -9.500 4.285 1.00 97.50 132 ALA A O 1
ATOM 1115 N N . TRP A 1 133 ? -2.139 -8.913 3.386 1.00 97.25 133 TRP A N 1
ATOM 1116 C CA . TRP A 1 133 ? -1.900 -7.791 4.306 1.00 97.25 133 TRP A CA 1
ATOM 1117 C C . TRP A 1 133 ? -3.036 -6.756 4.289 1.00 97.25 133 TRP A C 1
ATOM 1119 O O . TRP A 1 133 ? -3.458 -6.268 5.336 1.00 97.25 133 TRP A O 1
ATOM 1129 N N . CYS A 1 134 ? -3.570 -6.432 3.106 1.00 97.06 134 CYS A N 1
ATOM 1130 C CA . CYS A 1 134 ? -4.678 -5.483 2.961 1.00 97.06 134 CYS A CA 1
ATOM 1131 C C . CYS A 1 134 ? -6.007 -6.052 3.491 1.00 97.06 134 CYS A C 1
ATOM 1133 O O . CYS A 1 134 ? -6.807 -5.333 4.088 1.00 97.06 134 CYS A O 1
ATOM 1135 N N . VAL A 1 135 ? -6.259 -7.344 3.284 1.00 96.81 135 VAL A N 1
ATOM 1136 C CA . VAL A 1 135 ? -7.470 -8.017 3.777 1.00 96.81 135 VAL A CA 1
ATOM 1137 C C . VAL A 1 135 ? -7.443 -8.158 5.300 1.00 96.81 135 VAL A C 1
ATOM 1139 O O . VAL A 1 135 ? -8.469 -7.950 5.958 1.00 96.81 135 VAL A O 1
ATOM 1142 N N . GLU A 1 136 ? -6.279 -8.461 5.868 1.00 95.94 136 GLU A N 1
ATOM 1143 C CA . GLU A 1 136 ? -6.082 -8.586 7.310 1.00 95.94 136 GLU A CA 1
ATOM 1144 C C . GLU A 1 136 ? -6.392 -7.266 8.026 1.00 95.94 136 GLU A C 1
ATOM 1146 O O . GLU A 1 136 ? -7.244 -7.239 8.916 1.00 95.94 136 GLU A O 1
ATOM 1151 N N . ILE A 1 137 ? -5.813 -6.147 7.573 1.00 95.00 137 ILE A N 1
ATOM 1152 C CA . ILE A 1 137 ? -6.075 -4.835 8.185 1.00 95.00 137 ILE A CA 1
ATOM 1153 C C . ILE A 1 137 ? -7.547 -4.414 8.060 1.00 95.00 137 ILE A C 1
ATOM 1155 O O . ILE A 1 137 ? -8.107 -3.861 9.005 1.00 95.00 137 ILE A O 1
ATOM 1159 N N . ILE A 1 138 ? -8.219 -4.716 6.939 1.00 95.31 138 ILE A N 1
ATOM 1160 C CA . ILE A 1 138 ? -9.662 -4.456 6.786 1.00 95.31 138 ILE A CA 1
ATOM 1161 C C . ILE A 1 138 ? -10.451 -5.262 7.821 1.00 95.31 138 ILE A C 1
ATOM 1163 O O . ILE A 1 138 ? -11.404 -4.753 8.417 1.00 95.31 138 ILE A O 1
ATOM 1167 N N . THR A 1 139 ? -10.083 -6.527 8.014 1.00 94.69 139 THR A N 1
ATOM 1168 C CA . THR A 1 139 ? -10.762 -7.434 8.945 1.00 94.69 139 THR A CA 1
ATOM 1169 C C . THR A 1 139 ? -10.593 -6.956 10.382 1.00 94.69 139 THR A C 1
ATOM 1171 O O . THR A 1 139 ? -11.591 -6.793 11.090 1.00 94.69 139 THR A O 1
ATOM 1174 N N . ASN A 1 140 ? -9.363 -6.636 10.781 1.00 92.69 140 ASN A N 1
ATOM 1175 C CA . ASN A 1 140 ? -9.050 -6.119 12.112 1.00 92.69 140 ASN A CA 1
ATOM 1176 C C . ASN A 1 140 ? -9.760 -4.783 12.366 1.00 92.69 140 ASN A C 1
ATOM 1178 O O . ASN A 1 140 ? -10.374 -4.585 13.418 1.00 92.69 140 ASN A O 1
ATOM 1182 N N . ALA A 1 141 ? -9.785 -3.896 11.369 1.00 90.75 141 ALA A N 1
ATOM 1183 C CA . ALA A 1 141 ? -10.471 -2.617 11.479 1.00 90.75 141 ALA A CA 1
ATOM 1184 C C . ALA A 1 141 ? -11.990 -2.762 11.649 1.00 90.75 141 ALA A C 1
ATOM 1186 O O . ALA A 1 141 ? -12.597 -2.087 12.482 1.00 90.75 141 ALA A O 1
ATOM 1187 N N . LYS A 1 142 ? -12.624 -3.687 10.920 1.00 89.69 142 LYS A N 1
ATOM 1188 C CA . LYS A 1 142 ? -14.057 -3.989 11.087 1.00 89.69 142 LYS A CA 1
ATOM 1189 C C . LYS A 1 142 ? -14.380 -4.518 12.485 1.00 89.69 142 LYS A C 1
ATOM 1191 O O . LYS A 1 142 ? -15.422 -4.166 13.046 1.00 89.69 142 LYS A O 1
ATOM 1196 N N . GLN A 1 143 ? -13.501 -5.343 13.053 1.00 89.44 143 GLN A N 1
ATOM 1197 C CA . GLN A 1 143 ? -13.656 -5.833 14.424 1.00 89.44 143 GLN A CA 1
ATOM 1198 C C . GLN A 1 143 ? -13.564 -4.681 15.434 1.00 89.44 143 GLN A C 1
ATOM 1200 O O . GLN A 1 143 ? -14.434 -4.568 16.300 1.00 89.44 143 GLN A O 1
ATOM 1205 N N . ALA A 1 144 ? -12.596 -3.773 15.268 1.00 86.06 144 ALA A N 1
ATOM 1206 C CA . ALA A 1 144 ? -12.468 -2.574 16.098 1.00 86.06 144 ALA A CA 1
ATOM 1207 C C . ALA A 1 144 ? -13.713 -1.669 16.011 1.00 86.06 144 ALA A C 1
ATOM 1209 O O . ALA A 1 144 ? -14.222 -1.202 17.034 1.00 86.06 144 ALA A O 1
ATOM 1210 N N . ILE A 1 145 ? -14.269 -1.491 14.805 1.00 84.25 145 ILE A N 1
ATOM 1211 C CA . ILE A 1 145 ? -15.502 -0.717 14.594 1.00 84.25 145 ILE A CA 1
ATOM 1212 C C . ILE A 1 145 ? -16.689 -1.336 15.335 1.00 84.25 145 ILE A C 1
ATOM 1214 O O . ILE A 1 145 ? -17.444 -0.637 16.017 1.00 84.25 145 ILE A O 1
ATOM 1218 N N . SER A 1 146 ? -16.826 -2.656 15.240 1.00 83.44 146 SER A N 1
ATOM 1219 C CA . SER A 1 146 ? -17.919 -3.399 15.875 1.00 83.44 146 SER A CA 1
ATOM 1220 C C . SER A 1 146 ? -17.835 -3.351 17.407 1.00 83.44 146 SER A C 1
ATOM 1222 O O . SER A 1 146 ? -18.853 -3.185 18.088 1.00 83.44 146 SER A O 1
ATOM 1224 N N . ALA A 1 147 ? -16.622 -3.432 17.962 1.00 81.88 147 ALA A N 1
ATOM 1225 C CA . ALA A 1 147 ? -16.385 -3.312 19.399 1.00 81.88 147 ALA A CA 1
ATOM 1226 C C . ALA A 1 147 ? -16.727 -1.906 19.929 1.00 81.88 147 ALA A C 1
ATOM 1228 O O . ALA A 1 147 ? -17.381 -1.775 20.965 1.00 81.88 147 ALA A O 1
ATOM 1229 N N . SER A 1 148 ? -16.361 -0.854 19.189 1.00 74.06 148 SER A N 1
ATOM 1230 C CA . SER A 1 148 ? -16.679 0.538 19.543 1.00 74.06 148 SER A CA 1
ATOM 1231 C C . SER A 1 148 ? -18.192 0.798 19.579 1.00 74.06 148 SER A C 1
ATOM 1233 O O . SER A 1 148 ? -18.717 1.342 20.555 1.00 74.06 148 SER A O 1
ATOM 1235 N N . SER A 1 149 ? -18.928 0.308 18.573 1.00 69.25 149 SER A N 1
ATOM 1236 C CA . SER A 1 149 ? -20.394 0.419 18.532 1.00 69.25 149 SER A CA 1
ATOM 1237 C C . SER A 1 149 ? -21.078 -0.300 19.700 1.00 69.25 149 SER A C 1
ATOM 1239 O O . SER A 1 149 ? -22.114 0.158 20.183 1.00 69.25 149 SER A O 1
ATOM 1241 N N . SER A 1 150 ? -20.510 -1.415 20.165 1.00 63.81 150 SER A N 1
ATOM 1242 C CA . SER A 1 150 ? -21.066 -2.193 21.278 1.00 63.81 150 SER A CA 1
ATOM 1243 C C . SER A 1 150 ? -20.914 -1.458 22.614 1.00 63.81 150 SER A C 1
ATOM 1245 O O . SER A 1 150 ? -21.857 -1.416 23.406 1.00 63.81 150 SER A O 1
ATOM 1247 N N . ASN A 1 151 ? -19.781 -0.783 22.828 1.00 58.00 151 ASN A N 1
ATOM 1248 C CA . ASN A 1 151 ? -19.499 -0.025 24.053 1.00 58.00 151 ASN A CA 1
ATOM 1249 C C . ASN A 1 151 ? -20.289 1.293 24.164 1.00 58.00 151 ASN A C 1
ATOM 1251 O O . ASN A 1 151 ? -20.468 1.808 25.265 1.00 58.00 151 ASN A O 1
ATOM 1255 N N . SER A 1 152 ? -20.794 1.829 23.049 1.00 54.12 152 SER A N 1
ATOM 1256 C CA . SER A 1 152 ? -21.643 3.033 23.029 1.00 54.12 152 SER A CA 1
ATOM 1257 C C . SER A 1 152 ? -23.111 2.753 23.422 1.00 54.12 152 SER A C 1
ATOM 1259 O O . SER A 1 152 ? -23.864 3.668 23.755 1.00 54.12 152 SER A O 1
ATOM 1261 N N . SER A 1 153 ? -23.533 1.483 23.435 1.00 43.53 153 SER A N 1
ATOM 1262 C CA . SER A 1 153 ? -24.950 1.091 23.523 1.00 43.53 153 SER A CA 1
ATOM 1263 C C . SER A 1 153 ? -25.543 0.979 24.941 1.00 43.53 153 SER A C 1
ATOM 1265 O O . SER A 1 153 ? -26.728 0.675 25.084 1.00 43.53 153 SER A O 1
ATOM 1267 N N . THR A 1 154 ? -24.788 1.278 26.006 1.00 45.00 154 THR A N 1
ATOM 1268 C CA . THR A 1 154 ? -25.268 1.161 27.403 1.00 45.00 154 THR A CA 1
ATOM 1269 C C . THR A 1 154 ? -25.780 2.458 28.041 1.00 45.00 154 THR A C 1
ATOM 1271 O O . THR A 1 154 ? -26.183 2.434 29.204 1.00 45.00 154 THR A O 1
ATOM 1274 N N . LEU A 1 155 ? -25.860 3.581 27.314 1.00 45.22 155 LEU A N 1
ATOM 1275 C CA . LEU A 1 155 ? -26.280 4.867 27.894 1.00 45.22 155 LEU A CA 1
ATOM 1276 C C . LEU A 1 155 ? -27.412 5.566 27.121 1.00 45.22 155 LEU A C 1
ATOM 1278 O O . LEU A 1 155 ? -27.256 6.677 26.634 1.00 45.22 155 LEU A O 1
ATOM 1282 N N . SER A 1 156 ? -28.592 4.946 27.035 1.00 43.06 156 SER A N 1
ATOM 1283 C CA . SER A 1 156 ? -29.829 5.681 26.717 1.00 43.06 156 SER A CA 1
ATOM 1284 C C . SER A 1 156 ? -31.071 4.947 27.219 1.00 43.06 156 SER A C 1
ATOM 1286 O O . SER A 1 156 ? -31.737 4.221 26.486 1.00 43.06 156 SER A O 1
ATOM 1288 N N . LYS A 1 157 ? -31.358 5.103 28.517 1.00 40.44 157 LYS A N 1
ATOM 1289 C CA . LYS A 1 157 ? -32.702 4.978 29.114 1.00 40.44 157 LYS A CA 1
ATOM 1290 C C . LYS A 1 157 ? -32.653 5.434 30.576 1.00 40.44 157 LYS A C 1
ATOM 1292 O O . LYS A 1 157 ? -32.723 4.633 31.503 1.00 40.44 157 LYS A O 1
ATOM 1297 N N . ARG A 1 158 ? -32.564 6.747 30.804 1.00 36.25 158 ARG A N 1
ATOM 1298 C CA . ARG A 1 158 ? -33.017 7.338 32.071 1.00 36.25 158 ARG A CA 1
ATOM 1299 C C . ARG A 1 158 ? -34.075 8.383 31.746 1.00 36.25 158 ARG A C 1
ATOM 1301 O O . ARG A 1 158 ? -33.804 9.357 31.059 1.00 36.25 158 ARG A O 1
ATOM 1308 N N . LYS A 1 159 ? -35.297 8.052 32.161 1.00 40.16 159 LYS A N 1
ATOM 1309 C CA . LYS A 1 159 ? -36.539 8.800 31.980 1.00 40.16 159 LYS A CA 1
ATOM 1310 C C . LYS A 1 159 ? -36.424 10.232 32.502 1.00 40.16 159 LYS A C 1
ATOM 1312 O O . LYS A 1 159 ? -35.729 10.476 33.485 1.00 40.16 159 LYS A O 1
ATOM 1317 N N . GLU A 1 160 ? -37.184 11.112 31.858 1.00 41.69 160 GLU A N 1
ATOM 1318 C CA . GLU A 1 160 ? -37.582 12.434 32.335 1.00 41.69 160 GLU A CA 1
ATOM 1319 C C . GLU A 1 160 ? -37.993 12.405 33.814 1.00 41.69 160 GLU A C 1
ATOM 1321 O O . GLU A 1 160 ? -38.895 11.664 34.207 1.00 41.69 160 GLU A O 1
ATOM 1326 N N . SER A 1 161 ? -37.368 13.258 34.622 1.00 35.47 161 SER A N 1
ATOM 1327 C CA . SER A 1 161 ? -38.034 13.894 35.756 1.00 35.47 161 SER A CA 1
ATOM 1328 C C . SER A 1 161 ? -37.332 15.213 36.066 1.00 35.47 161 SER A C 1
ATOM 1330 O O . SER A 1 161 ? -36.181 15.237 36.501 1.00 35.47 161 SER A O 1
ATOM 1332 N N . THR A 1 162 ? -38.048 16.297 35.805 1.00 43.44 162 THR A N 1
ATOM 1333 C CA . THR A 1 162 ? -37.781 17.680 36.195 1.00 43.44 162 THR A CA 1
ATOM 1334 C C . THR A 1 162 ? -37.383 17.774 37.668 1.00 43.44 162 THR A C 1
ATOM 1336 O O . THR A 1 162 ? -38.202 17.414 38.499 1.00 43.44 162 THR A O 1
ATOM 1339 N N . VAL A 1 163 ? -36.184 18.277 37.985 1.00 35.38 163 VAL A N 1
ATOM 1340 C CA . VAL A 1 163 ? -35.877 19.101 39.175 1.00 35.38 163 VAL A CA 1
ATOM 1341 C C . VAL A 1 163 ? -34.568 19.850 38.898 1.00 35.38 163 VAL A C 1
ATOM 1343 O O . VAL A 1 163 ? -33.533 19.249 38.619 1.00 35.38 163 VAL A O 1
ATOM 1346 N N . GLU A 1 164 ? -34.637 21.176 38.975 1.00 46.91 164 GLU A N 1
ATOM 1347 C CA . GLU A 1 164 ? -33.499 22.090 38.973 1.00 46.91 164 GLU A CA 1
ATOM 1348 C C . GLU A 1 164 ? -32.637 21.885 40.224 1.00 46.91 164 GLU A C 1
ATOM 1350 O O . GLU A 1 164 ? -33.145 21.874 41.345 1.00 46.91 164 GLU A O 1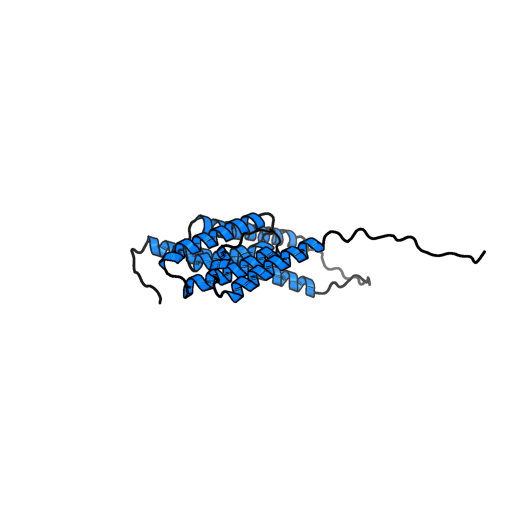
ATOM 1355 N N . THR A 1 165 ? -31.316 21.790 40.071 1.00 33.78 165 THR A N 1
ATOM 1356 C CA . THR A 1 165 ? -30.388 22.260 41.110 1.00 33.78 165 THR A CA 1
ATOM 1357 C C . THR A 1 165 ? -29.005 22.504 40.518 1.00 33.78 165 THR A C 1
ATOM 1359 O O . THR A 1 165 ? -28.397 21.632 39.904 1.00 33.78 165 THR A O 1
ATOM 1362 N N . ASN A 1 166 ? -28.523 23.730 40.709 1.00 43.38 166 ASN A N 1
ATOM 1363 C CA . ASN A 1 166 ? -27.201 24.203 40.322 1.00 43.38 166 ASN A CA 1
ATOM 1364 C C . ASN A 1 166 ? -26.083 23.302 40.865 1.00 43.38 166 ASN A C 1
ATOM 1366 O O . ASN A 1 166 ? -25.953 23.135 42.076 1.00 43.38 166 ASN A O 1
ATOM 1370 N N . SER A 1 167 ? -25.204 22.833 39.981 1.00 35.84 167 SER A N 1
ATOM 1371 C CA . SER A 1 167 ? -23.864 22.381 40.353 1.00 35.84 167 SER A CA 1
ATOM 1372 C C . SER A 1 167 ? -22.890 22.694 39.221 1.00 35.84 167 SER A C 1
ATOM 1374 O O . SER A 1 167 ? -23.069 22.262 38.085 1.00 35.84 167 SER A O 1
ATOM 1376 N N . LYS A 1 168 ? -21.874 23.500 39.541 1.00 47.84 168 LYS A N 1
ATOM 1377 C CA . LYS A 1 168 ? -20.750 23.828 38.663 1.00 47.84 168 LYS A CA 1
ATOM 1378 C C . LYS A 1 168 ? -19.976 22.543 38.372 1.00 47.84 168 LYS A C 1
ATOM 1380 O O . LYS A 1 168 ? -19.267 22.059 39.249 1.00 47.84 168 LYS A O 1
ATOM 1385 N N . HIS A 1 169 ? -20.070 22.022 37.155 1.00 39.62 169 HIS A N 1
ATOM 1386 C CA . HIS A 1 169 ? -19.197 20.950 36.691 1.00 39.62 169 HIS A CA 1
ATOM 1387 C C . HIS A 1 169 ? -18.799 21.179 35.233 1.00 39.62 169 HIS A C 1
ATOM 1389 O O . HIS A 1 169 ? -19.655 21.359 34.376 1.00 39.62 169 HIS A O 1
ATOM 1395 N N . SER A 1 170 ? -17.480 21.213 35.016 1.00 44.22 170 SER A N 1
ATOM 1396 C CA . SER A 1 170 ? -16.743 21.335 33.755 1.00 44.22 170 SER A CA 1
ATOM 1397 C C . SER A 1 170 ? -17.533 21.066 32.475 1.00 44.22 170 SER A C 1
ATOM 1399 O O . SER A 1 170 ? -17.733 19.917 32.086 1.00 44.22 170 SER A O 1
ATOM 1401 N N . GLU A 1 171 ? -17.836 22.137 31.746 1.00 46.12 171 GLU A N 1
ATOM 1402 C CA . GLU A 1 171 ? -18.052 22.078 30.304 1.00 46.12 171 GLU A CA 1
ATOM 1403 C C . GLU A 1 171 ? -16.703 21.819 29.610 1.00 46.12 171 GLU A C 1
ATOM 1405 O O . GLU A 1 171 ? -16.005 22.736 29.179 1.00 46.12 171 GLU A O 1
ATOM 1410 N N . ALA A 1 172 ? -16.316 20.547 29.494 1.00 50.34 172 ALA A N 1
ATOM 1411 C CA . ALA A 1 172 ? -15.447 20.129 28.399 1.00 50.34 172 ALA A CA 1
ATOM 1412 C C . ALA A 1 172 ? -16.305 20.163 27.120 1.00 50.34 172 ALA A C 1
ATOM 1414 O O . ALA A 1 172 ? -17.089 19.261 26.831 1.00 50.34 172 ALA A O 1
ATOM 1415 N N . LEU A 1 173 ? -16.244 21.311 26.448 1.00 48.41 173 LEU A N 1
ATOM 1416 C CA . LEU A 1 173 ? -17.098 21.744 25.343 1.00 48.41 173 LEU A CA 1
ATOM 1417 C C . LEU A 1 173 ? -16.968 20.865 24.067 1.00 48.41 173 LEU A C 1
ATOM 1419 O O . LEU A 1 173 ? -15.910 20.280 23.832 1.00 48.41 173 LEU A O 1
ATOM 1423 N N . PRO A 1 174 ? -17.996 20.854 23.185 1.00 53.62 174 PRO A N 1
ATOM 1424 C CA . PRO A 1 174 ? -18.201 20.050 21.950 1.00 53.62 174 PRO A CA 1
ATOM 1425 C C . PRO A 1 174 ? -17.083 19.991 20.883 1.00 53.62 174 PRO A C 1
ATOM 1427 O O . PRO A 1 174 ? -17.270 19.452 19.791 1.00 53.62 174 PRO A O 1
ATOM 1430 N N . PHE A 1 175 ? -15.916 20.565 21.150 1.00 47.50 175 PHE A N 1
ATOM 1431 C CA . PHE A 1 175 ? -14.757 20.539 20.269 1.00 47.50 175 PHE A CA 1
ATOM 1432 C C . PHE A 1 175 ? -14.023 19.189 20.289 1.00 47.50 175 PHE A C 1
ATOM 1434 O O . PHE A 1 175 ? -13.565 18.733 19.240 1.00 47.50 175 PHE A O 1
ATOM 1441 N N . GLU A 1 176 ? -13.931 18.530 21.449 1.00 51.84 176 GLU A N 1
ATOM 1442 C CA . GLU A 1 176 ? -13.303 17.204 21.556 1.00 51.84 176 GLU A CA 1
ATOM 1443 C C . GLU A 1 176 ? -14.169 16.108 20.935 1.00 51.84 176 GLU A C 1
ATOM 1445 O O . GLU A 1 176 ? -13.659 15.313 20.148 1.00 51.84 176 GLU A O 1
ATOM 1450 N N . THR A 1 177 ? -15.484 16.127 21.171 1.00 59.06 177 THR A N 1
ATOM 1451 C CA . THR A 1 177 ? -16.426 15.189 20.538 1.00 59.06 177 THR A CA 1
ATOM 1452 C C . THR A 1 177 ? -16.388 15.304 19.015 1.00 59.06 177 THR A C 1
ATOM 1454 O O . THR A 1 177 ? -16.213 14.303 18.328 1.00 59.06 177 THR A O 1
ATOM 1457 N N . ARG A 1 178 ? -16.374 16.530 18.471 1.00 61.50 178 ARG A N 1
ATOM 1458 C CA . ARG A 1 178 ? -16.243 16.761 17.021 1.00 61.50 178 ARG A CA 1
ATOM 1459 C C . ARG A 1 178 ? -14.921 16.246 16.437 1.00 61.50 178 ARG A C 1
ATOM 1461 O O . ARG A 1 178 ? -14.883 15.828 15.280 1.00 61.50 178 ARG A O 1
ATOM 1468 N N . LYS A 1 179 ? -13.817 16.304 17.192 1.00 64.06 179 LYS A N 1
ATOM 1469 C CA . LYS A 1 179 ? -12.519 15.750 16.761 1.00 64.06 179 LYS A CA 1
ATOM 1470 C C . LYS A 1 179 ? -12.535 14.224 16.740 1.00 64.06 179 LYS A C 1
ATOM 1472 O O . LYS A 1 179 ? -12.032 13.650 15.776 1.00 64.06 179 LYS A O 1
ATOM 1477 N N . VAL A 1 180 ? -13.124 13.595 17.757 1.00 63.91 180 VAL A N 1
ATOM 1478 C CA . VAL A 1 180 ? -13.285 12.135 17.834 1.00 63.91 180 VAL A CA 1
ATOM 1479 C C . VAL A 1 180 ? -14.178 11.634 16.695 1.00 63.91 180 VAL A C 1
ATOM 1481 O O . VAL A 1 180 ? -13.787 10.711 15.983 1.00 63.91 180 VAL A O 1
ATOM 1484 N N . ASP A 1 181 ? -15.294 12.317 16.427 1.00 72.81 181 ASP A N 1
ATOM 1485 C CA . ASP A 1 181 ? -16.204 11.983 15.323 1.00 72.81 181 ASP A CA 1
ATOM 1486 C C . ASP A 1 181 ? -15.509 12.081 13.954 1.00 72.81 181 ASP A C 1
ATOM 1488 O O . ASP A 1 181 ? -15.641 11.199 13.103 1.00 72.81 181 ASP A O 1
ATOM 1492 N N . ASN A 1 182 ? -14.712 13.134 13.739 1.00 77.69 182 ASN A N 1
ATOM 1493 C CA . ASN A 1 182 ? -13.952 13.313 12.499 1.00 77.69 182 ASN A CA 1
ATOM 1494 C C . ASN A 1 182 ? -12.830 12.280 12.335 1.00 77.69 182 ASN A C 1
ATOM 1496 O O . ASN A 1 182 ? -12.567 11.836 11.216 1.00 77.69 182 ASN A O 1
ATOM 1500 N N . HIS A 1 183 ? -12.156 11.910 13.427 1.00 77.19 183 HIS A N 1
ATOM 1501 C CA . HIS A 1 183 ? -11.136 10.863 13.422 1.00 77.19 183 HIS A CA 1
ATOM 1502 C C . HIS A 1 183 ? -11.749 9.516 13.026 1.00 77.19 183 HIS A C 1
ATOM 1504 O O . HIS A 1 183 ? -11.267 8.856 12.106 1.00 77.19 183 HIS A O 1
ATOM 1510 N N . TRP A 1 184 ? -12.868 9.160 13.656 1.00 81.38 184 TRP A N 1
ATOM 1511 C CA . TRP A 1 184 ? -13.574 7.914 13.388 1.00 81.38 184 TRP A CA 1
ATOM 1512 C C . TRP A 1 184 ? -14.122 7.835 11.962 1.00 81.38 184 TRP A C 1
ATOM 1514 O O . TRP A 1 184 ? -14.005 6.808 11.293 1.00 81.38 184 TRP A O 1
ATOM 1524 N N . LYS A 1 185 ? -14.646 8.949 11.443 1.00 85.31 185 LYS A N 1
ATOM 1525 C CA . LYS A 1 185 ? -15.075 9.042 10.045 1.00 85.31 185 LYS A CA 1
ATOM 1526 C C . LYS A 1 185 ? -13.922 8.768 9.072 1.00 85.31 185 LYS A C 1
ATOM 1528 O O . LYS A 1 185 ? -14.074 7.948 8.171 1.00 85.31 185 LYS A O 1
ATOM 1533 N N . ARG A 1 186 ? -12.758 9.397 9.280 1.00 85.19 186 ARG A N 1
ATOM 1534 C CA . ARG A 1 186 ? -11.559 9.174 8.445 1.00 85.19 186 ARG A CA 1
ATOM 1535 C C . ARG A 1 186 ? -11.058 7.735 8.513 1.00 85.19 186 ARG A C 1
ATOM 1537 O O . ARG A 1 186 ? -10.547 7.222 7.517 1.00 85.19 186 ARG A O 1
ATOM 1544 N N . TYR A 1 187 ? -11.188 7.102 9.677 1.00 87.50 187 TYR A N 1
ATOM 1545 C CA . TYR A 1 187 ? -10.839 5.700 9.863 1.00 87.50 187 TYR A CA 1
ATOM 1546 C C . TYR A 1 187 ? -11.698 4.800 8.966 1.00 87.50 187 TYR A C 1
ATOM 1548 O O . TYR A 1 187 ? -11.155 4.052 8.157 1.00 87.50 187 TYR A O 1
ATOM 1556 N N . ILE A 1 188 ? -13.025 4.955 9.017 1.00 88.69 188 ILE A N 1
ATOM 1557 C CA . ILE A 1 188 ? -13.964 4.201 8.168 1.00 88.69 188 ILE A CA 1
ATOM 1558 C C . ILE A 1 188 ? -13.694 4.458 6.679 1.00 88.69 188 ILE A C 1
ATOM 1560 O O . ILE A 1 188 ? -13.554 3.509 5.909 1.00 88.69 188 ILE A O 1
ATOM 1564 N N . GLU A 1 189 ? -13.544 5.726 6.283 1.00 91.69 189 GLU A N 1
ATOM 1565 C CA . GLU A 1 189 ? -13.237 6.100 4.895 1.00 91.69 189 GLU A CA 1
ATOM 1566 C C . GLU A 1 189 ? -11.945 5.435 4.399 1.00 91.69 189 GLU A C 1
ATOM 1568 O O . GLU A 1 189 ? -11.892 4.929 3.280 1.00 91.69 189 GLU A O 1
ATOM 1573 N N . SER A 1 190 ? -10.910 5.376 5.241 1.00 93.12 190 SER A N 1
ATOM 1574 C CA . SER A 1 190 ? -9.640 4.731 4.894 1.00 93.12 190 SER A CA 1
ATOM 1575 C C . SER A 1 190 ? -9.797 3.217 4.709 1.00 93.12 190 SER A C 1
ATOM 1577 O O . SER A 1 190 ? -9.229 2.663 3.769 1.00 93.12 190 SER A O 1
ATOM 1579 N N . VAL A 1 191 ? -10.602 2.546 5.542 1.00 94.62 191 VAL A N 1
ATOM 1580 C CA . VAL A 1 191 ? -10.910 1.109 5.384 1.00 94.62 191 VAL A CA 1
ATOM 1581 C C . VAL A 1 191 ? -11.641 0.839 4.068 1.00 94.62 191 VAL A C 1
ATOM 1583 O O . VAL A 1 191 ? -11.320 -0.125 3.367 1.00 94.62 191 VAL A O 1
ATOM 1586 N N . ASP A 1 192 ? -12.616 1.676 3.716 1.00 95.50 192 ASP A N 1
ATOM 1587 C CA . ASP A 1 192 ? -13.370 1.522 2.469 1.00 95.50 192 ASP A CA 1
ATOM 1588 C C . ASP A 1 192 ? -12.499 1.801 1.236 1.00 95.50 192 ASP A C 1
ATOM 1590 O O . ASP A 1 192 ? -12.611 1.093 0.232 1.00 95.50 192 ASP A O 1
ATOM 1594 N N . LEU A 1 193 ? -11.564 2.753 1.322 1.00 96.75 193 LEU A N 1
ATOM 1595 C CA . LEU A 1 193 ? -10.574 2.990 0.269 1.00 96.75 193 LEU A CA 1
ATOM 1596 C C . LEU A 1 193 ? -9.631 1.796 0.075 1.00 96.75 193 LEU A C 1
ATOM 1598 O O . LEU A 1 193 ? -9.398 1.403 -1.068 1.00 96.75 193 LEU A O 1
ATOM 1602 N N . ILE A 1 194 ? -9.125 1.193 1.160 1.00 97.25 194 ILE A N 1
ATOM 1603 C CA . ILE A 1 194 ? -8.292 -0.022 1.069 1.00 97.25 194 ILE A CA 1
ATOM 1604 C C . ILE A 1 194 ? -9.081 -1.131 0.377 1.00 97.25 194 ILE A C 1
ATOM 1606 O O . ILE A 1 194 ? -8.579 -1.745 -0.563 1.00 97.25 194 ILE A O 1
ATOM 1610 N N . ARG A 1 195 ? -10.336 -1.351 0.785 1.00 97.62 195 ARG A N 1
ATOM 1611 C CA . ARG A 1 195 ? -11.205 -2.365 0.172 1.00 97.62 195 ARG A CA 1
ATOM 1612 C C . ARG A 1 195 ? -11.399 -2.121 -1.321 1.00 97.62 195 ARG A C 1
ATOM 1614 O O . ARG A 1 195 ? -11.186 -3.031 -2.114 1.00 97.62 195 ARG A O 1
ATOM 1621 N N . GLY A 1 196 ? -11.727 -0.889 -1.705 1.00 97.69 196 GLY A N 1
ATOM 1622 C CA . GLY A 1 196 ? -11.893 -0.529 -3.111 1.00 97.69 196 GLY A CA 1
ATOM 1623 C C . GLY A 1 196 ? -10.610 -0.712 -3.929 1.00 97.69 196 GLY A C 1
ATOM 1624 O O . GLY A 1 196 ? -10.680 -1.081 -5.100 1.00 97.69 196 GLY A O 1
ATOM 1625 N N . ASN A 1 197 ? -9.432 -0.491 -3.338 1.00 97.69 197 ASN A N 1
ATOM 1626 C CA . ASN A 1 197 ? -8.157 -0.765 -4.003 1.00 97.69 197 ASN A CA 1
ATOM 1627 C C . ASN A 1 197 ? -7.911 -2.268 -4.178 1.00 97.69 197 ASN A C 1
ATOM 1629 O O . ASN A 1 197 ? -7.479 -2.676 -5.256 1.00 97.69 197 ASN A O 1
ATOM 1633 N N . VAL A 1 198 ? -8.217 -3.090 -3.168 1.00 97.62 198 VAL A N 1
ATOM 1634 C CA . VAL A 1 198 ? -8.117 -4.559 -3.255 1.00 97.62 198 VAL A CA 1
ATOM 1635 C C . VAL A 1 198 ? -8.998 -5.085 -4.388 1.00 97.62 198 VAL A C 1
ATOM 1637 O O . VAL A 1 198 ? -8.482 -5.725 -5.299 1.00 97.62 198 VAL A O 1
ATOM 1640 N N . GLU A 1 199 ? -10.280 -4.711 -4.411 1.00 97.12 199 GLU A N 1
ATOM 1641 C CA . GLU A 1 199 ? -11.233 -5.143 -5.446 1.00 97.12 199 GLU A CA 1
ATOM 1642 C C . GLU A 1 199 ? -10.763 -4.756 -6.857 1.00 97.12 199 GLU A C 1
ATOM 1644 O O . GLU A 1 199 ? -10.800 -5.556 -7.794 1.00 97.12 199 GLU A O 1
ATOM 1649 N N . LYS A 1 200 ? -10.271 -3.524 -7.033 1.00 96.88 200 LYS A N 1
ATOM 1650 C CA . LYS A 1 200 ? -9.724 -3.081 -8.323 1.00 96.88 200 LYS A CA 1
ATOM 1651 C C . LYS A 1 200 ? -8.474 -3.864 -8.720 1.00 96.88 200 LYS A C 1
ATOM 1653 O O . LYS A 1 200 ? -8.331 -4.210 -9.890 1.00 96.88 200 LYS A O 1
ATOM 1658 N N . THR A 1 201 ? -7.590 -4.147 -7.766 1.00 96.19 201 THR A N 1
ATOM 1659 C CA . THR A 1 201 ? -6.371 -4.934 -8.002 1.00 96.19 201 THR A CA 1
ATOM 1660 C C . THR A 1 201 ? -6.726 -6.343 -8.466 1.00 96.19 201 THR A C 1
ATOM 1662 O O . THR A 1 201 ? -6.206 -6.809 -9.479 1.00 96.19 201 THR A O 1
ATOM 1665 N N . GLU A 1 202 ? -7.654 -7.006 -7.775 1.00 94.75 202 GLU A N 1
ATOM 1666 C CA . GLU A 1 202 ? -8.131 -8.347 -8.125 1.00 94.75 202 GLU A CA 1
ATOM 1667 C C . GLU A 1 202 ? -8.793 -8.380 -9.504 1.00 94.75 202 GLU A C 1
ATOM 1669 O O . GLU A 1 202 ? -8.485 -9.260 -10.305 1.00 94.75 202 GLU A O 1
ATO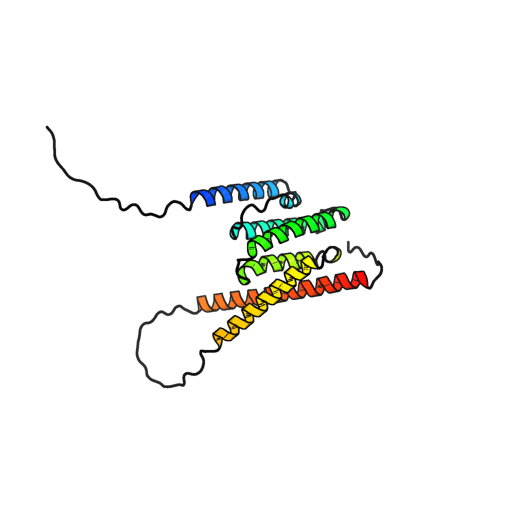M 1674 N N . ASN A 1 203 ? -9.624 -7.388 -9.834 1.00 94.25 203 ASN A N 1
ATOM 1675 C CA . ASN A 1 203 ? -10.251 -7.285 -11.155 1.00 94.25 203 ASN A CA 1
ATOM 1676 C C . ASN A 1 203 ? -9.220 -7.165 -12.287 1.00 94.25 203 ASN A C 1
ATOM 1678 O O . ASN A 1 203 ? -9.358 -7.802 -13.337 1.00 94.25 203 ASN A O 1
ATOM 1682 N N . VAL A 1 204 ? -8.164 -6.375 -12.077 1.00 92.25 204 VAL A N 1
ATOM 1683 C CA . VAL A 1 204 ? -7.064 -6.254 -13.042 1.00 92.25 204 VAL A CA 1
ATOM 1684 C C . VAL A 1 204 ? -6.305 -7.583 -13.158 1.00 92.25 204 VAL A C 1
ATOM 1686 O O . VAL A 1 204 ? -6.096 -8.066 -14.272 1.00 92.25 204 VAL A O 1
ATOM 1689 N N . ARG A 1 205 ? -5.972 -8.233 -12.033 1.00 90.19 205 ARG A N 1
ATOM 1690 C CA . ARG A 1 205 ? -5.312 -9.556 -12.013 1.00 90.19 205 ARG A CA 1
ATOM 1691 C C . ARG A 1 205 ? -6.139 -10.628 -12.733 1.00 90.19 205 ARG A C 1
ATOM 1693 O O . ARG A 1 205 ? -5.595 -11.366 -13.553 1.00 90.19 205 ARG A O 1
ATOM 1700 N N . ALA A 1 206 ? -7.448 -10.677 -12.495 1.00 88.69 206 ALA A N 1
ATOM 1701 C CA . ALA A 1 206 ? -8.363 -11.603 -13.162 1.00 88.69 206 ALA A CA 1
ATOM 1702 C C . ALA A 1 206 ? -8.461 -11.334 -14.674 1.00 88.69 206 ALA A C 1
ATOM 1704 O O . ALA A 1 206 ? -8.550 -12.268 -15.470 1.00 88.69 206 ALA A O 1
ATOM 1705 N N . SER A 1 207 ? -8.385 -10.066 -15.089 1.00 86.88 207 SER A N 1
ATOM 1706 C CA . SER A 1 207 ? -8.376 -9.690 -16.509 1.00 86.88 207 SER A CA 1
ATOM 1707 C C . SER A 1 207 ? -7.133 -10.217 -17.235 1.00 86.88 207 SER A C 1
ATOM 1709 O O . SER A 1 207 ? -7.248 -10.675 -18.370 1.00 86.88 207 SER A O 1
ATOM 1711 N N . PHE A 1 208 ? -5.969 -10.234 -16.575 1.00 78.56 208 PHE A N 1
ATOM 1712 C CA . PHE A 1 208 ? -4.749 -10.840 -17.127 1.00 78.56 208 PHE A CA 1
ATOM 1713 C C . PHE A 1 208 ? -4.820 -12.369 -17.227 1.00 78.56 208 PHE A C 1
ATOM 1715 O O . PHE A 1 208 ? -4.210 -12.953 -18.118 1.00 78.56 208 PHE A O 1
ATOM 1722 N N . GLN A 1 209 ? -5.552 -13.023 -16.324 1.00 71.56 209 GLN A N 1
ATOM 1723 C CA . GLN A 1 209 ? -5.712 -14.481 -16.328 1.00 71.56 209 GLN A CA 1
ATOM 1724 C C . GLN A 1 209 ? -6.738 -14.954 -17.367 1.00 71.56 209 GLN A C 1
ATOM 1726 O O . GLN A 1 209 ? -6.552 -16.003 -17.980 1.00 71.56 209 GLN A O 1
ATOM 1731 N N . ASN A 1 210 ? -7.798 -14.171 -17.590 1.00 67.06 210 ASN A N 1
ATOM 1732 C CA . ASN A 1 210 ? -8.892 -14.521 -18.501 1.00 67.06 210 ASN A CA 1
ATOM 1733 C C . ASN A 1 210 ? -8.690 -14.011 -19.939 1.00 67.06 210 ASN A C 1
ATOM 1735 O O . ASN A 1 210 ? -9.316 -14.525 -20.865 1.00 67.06 210 ASN A O 1
ATOM 1739 N N . GLY A 1 211 ? -7.835 -13.006 -20.143 1.00 54.28 211 GLY A N 1
ATOM 1740 C CA . GLY A 1 211 ? -7.529 -12.431 -21.449 1.00 54.28 211 GLY A CA 1
ATOM 1741 C C . GLY A 1 211 ? -6.070 -12.653 -21.816 1.00 54.28 211 GLY A C 1
ATOM 1742 O O . GLY A 1 211 ? -5.204 -11.891 -21.393 1.00 54.28 211 GLY A O 1
ATOM 1743 N N . GLY A 1 212 ? -5.792 -13.667 -22.641 1.00 51.69 212 GLY A N 1
ATOM 1744 C CA . GLY A 1 212 ? -4.494 -13.793 -23.303 1.00 51.69 212 GLY A CA 1
ATOM 1745 C C . GLY A 1 212 ? -4.133 -12.474 -23.994 1.00 51.69 212 GLY A C 1
ATOM 1746 O O . GLY A 1 212 ? -4.908 -11.989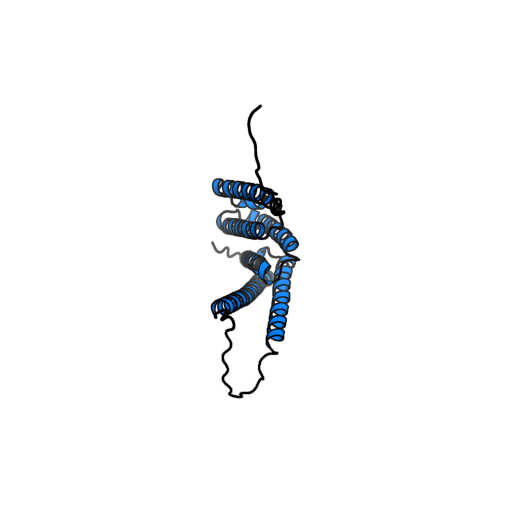 -24.812 1.00 51.69 212 GLY A O 1
ATOM 1747 N N . TYR A 1 213 ? -3.003 -11.886 -23.587 1.00 47.88 213 TYR A N 1
ATOM 1748 C CA . TYR A 1 213 ? -2.353 -10.676 -24.106 1.00 47.88 213 TYR A CA 1
ATOM 1749 C C . TYR A 1 213 ? -3.149 -9.847 -25.135 1.00 47.88 213 TYR A C 1
ATOM 1751 O O . TYR A 1 213 ? -3.144 -10.131 -26.330 1.00 47.88 213 TYR A O 1
ATOM 1759 N N . SER A 1 214 ? -3.690 -8.709 -24.694 1.00 41.53 214 SER A N 1
ATOM 1760 C CA . SER A 1 214 ? -3.742 -7.514 -25.541 1.00 41.53 214 SER A CA 1
ATOM 1761 C C . SER A 1 214 ? -2.883 -6.453 -24.876 1.00 41.53 214 SER A C 1
ATOM 1763 O O . SER A 1 214 ? -3.334 -5.722 -23.996 1.00 41.53 214 SER A O 1
ATOM 1765 N N . GLU A 1 215 ? -1.632 -6.391 -25.309 1.00 42.84 215 GLU A N 1
ATOM 1766 C CA . GLU A 1 215 ? -0.673 -5.337 -25.012 1.00 42.84 215 GLU A CA 1
ATOM 1767 C C . GLU A 1 215 ? -1.239 -3.988 -25.497 1.00 42.84 215 GLU A C 1
ATOM 1769 O O . GLU A 1 215 ? -0.986 -3.526 -26.604 1.00 42.84 215 GLU A O 1
ATOM 1774 N N . LYS A 1 216 ? -2.080 -3.353 -24.679 1.00 38.38 216 LYS A N 1
ATOM 1775 C CA . LYS A 1 216 ? -2.339 -1.917 -24.768 1.00 38.38 216 LYS A CA 1
ATOM 1776 C C . LYS A 1 216 ? -1.604 -1.268 -23.616 1.00 38.38 216 LYS A C 1
ATOM 1778 O O . LYS A 1 216 ? -2.159 -1.008 -22.554 1.00 38.38 216 LYS A O 1
ATOM 1783 N N . ILE A 1 217 ? -0.320 -1.038 -23.865 1.00 39.59 217 ILE A N 1
ATOM 1784 C CA . ILE A 1 217 ? 0.454 -0.016 -23.176 1.00 39.59 217 ILE A CA 1
ATOM 1785 C C . ILE A 1 217 ? -0.359 1.276 -23.299 1.00 39.59 217 ILE A C 1
ATOM 1787 O O . ILE A 1 217 ? -0.484 1.839 -24.385 1.00 39.59 217 ILE A O 1
ATOM 1791 N N . VAL A 1 218 ? -0.966 1.713 -22.198 1.00 41.41 218 VAL A N 1
ATOM 1792 C CA . VAL A 1 218 ? -1.436 3.092 -22.082 1.00 41.41 218 VAL A CA 1
ATOM 1793 C C . VAL A 1 218 ? -0.171 3.934 -21.928 1.00 41.41 218 VAL A C 1
ATOM 1795 O O . VAL A 1 218 ? 0.452 3.928 -20.859 1.00 41.41 218 VAL A O 1
ATOM 1798 N N . MET A 1 219 ? 0.246 4.533 -23.051 1.00 34.06 219 MET A N 1
ATOM 1799 C CA . MET A 1 219 ? 1.214 5.634 -23.096 1.00 34.06 219 MET A CA 1
ATOM 1800 C C . MET A 1 219 ? 0.724 6.797 -22.240 1.00 34.06 219 MET A C 1
ATOM 1802 O O . MET A 1 219 ? -0.491 7.094 -22.304 1.00 34.06 219 MET A O 1
#

pLDDT: mean 71.48, std 20.92, range [25.95, 97.69]

Organism: Toxocara canis (NCBI:txid6265)

Radius of gyration: 26.52 Å; chains: 1; bounding box: 78×53×86 Å